Protein AF-B3XZQ9-F1 (afdb_monomer)

Foldseek 3Di:
DDDDDDDPDDPPPPPDDDPDLVSLLPDPVLDAPDDPPPDDDDDPPDDPDDDDLVPFFAAACCPDPPFPNVVCVVDPPCVVVVVVVVVVVVLVVCLVVCPVCNDPVNVVVVVVVCVVPVADPLAPVHHPDPVPDDDDCVSVVHDDDDDDPSSVQSSVSSVCVVVVNPHDDDDDPDPSCVGGPHHPDRDSPD

Secondary structure (DSSP, 8-state):
-------------------SHHHHHHSTTSSPPPPPTT-----TT--SS---TTT-----GGGSTTSHHHHHHHS-HHHHHHHHHHHHHHHHHHHHTT-TTSSHHHHHHHHHHHHHHSSSTTSTT----GGGSPPPTTTTTPPPP---HHHHHHHHHHHHHHTT-S--------HHIIIIIS-S--S---

Mean predicted aligned error: 10.56 Å

Sequence (190 aa):
IGMAGAGVGAVAATTPVFHDLDELMSSSSVTPAKRPWWVKERELFNPTSEIDWDLMQRFDRKNEAHSRRIATMYRSVETIDAAAVTQKKIDADRIAKQTPGFDTKYQALKAGYSGSTESPAWAYPGIVDEADWAKTPEELGMPKWSGTPEENSRLLYAALRYYGAMFIGYAEVEDKWRNKLFVKTTTDAV

Structure (mmCIF, N/CA/C/O backbone):
data_AF-B3XZQ9-F1
#
_entry.id   AF-B3XZQ9-F1
#
loop_
_atom_site.group_PDB
_atom_site.id
_atom_site.type_symbol
_atom_site.label_atom_id
_atom_site.label_alt_id
_atom_site.label_comp_id
_atom_site.label_asym_id
_atom_site.label_entity_id
_atom_site.label_seq_id
_atom_site.pdbx_PDB_ins_code
_atom_site.Cartn_x
_atom_site.Cartn_y
_atom_site.Cartn_z
_atom_site.occupancy
_atom_site.B_iso_or_equiv
_atom_site.auth_seq_id
_atom_site.auth_comp_id
_atom_site.auth_asym_id
_atom_site.auth_atom_id
_atom_site.pdbx_PDB_model_num
ATOM 1 N N . ILE A 1 1 ? -35.064 26.366 -21.610 1.00 38.69 1 ILE A N 1
ATOM 2 C CA . ILE A 1 1 ? -35.637 27.531 -20.892 1.00 38.69 1 ILE A CA 1
ATOM 3 C C . ILE A 1 1 ? -35.573 27.204 -19.407 1.00 38.69 1 ILE A C 1
ATOM 5 O O . ILE A 1 1 ? -36.264 26.288 -19.005 1.00 38.69 1 ILE A O 1
ATOM 9 N N . GLY A 1 2 ? -34.731 27.769 -18.552 1.00 36.66 2 GLY A N 1
ATOM 10 C CA . GLY A 1 2 ? -33.575 28.647 -18.693 1.00 36.66 2 GLY A CA 1
ATOM 11 C C . GLY A 1 2 ? -32.774 28.498 -17.391 1.00 36.66 2 GLY A C 1
ATOM 12 O O . GLY A 1 2 ? -33.367 28.448 -16.317 1.00 36.66 2 GLY A O 1
ATOM 13 N N . MET A 1 3 ? -31.450 28.357 -17.485 1.00 44.84 3 MET A N 1
ATOM 14 C CA . MET A 1 3 ? -30.565 28.456 -16.324 1.00 44.84 3 MET A CA 1
ATOM 15 C C . MET A 1 3 ? -30.460 29.935 -15.953 1.00 44.84 3 MET A C 1
ATOM 17 O O . MET A 1 3 ? -29.891 30.717 -16.710 1.00 44.84 3 MET A O 1
ATOM 21 N N . ALA A 1 4 ? -31.037 30.316 -14.816 1.00 48.12 4 ALA A N 1
ATOM 22 C CA . ALA A 1 4 ? -30.821 31.616 -14.197 1.00 48.12 4 ALA A CA 1
ATOM 23 C C . ALA A 1 4 ? -29.772 31.442 -13.095 1.00 48.12 4 ALA A C 1
ATOM 25 O O . ALA A 1 4 ? -30.022 30.795 -12.079 1.00 48.12 4 ALA A O 1
ATOM 26 N N . GLY A 1 5 ? -28.575 31.971 -13.343 1.00 48.19 5 GLY A N 1
ATOM 27 C CA . GLY A 1 5 ? -27.535 32.100 -12.337 1.00 48.19 5 GLY A CA 1
ATOM 28 C C . GLY A 1 5 ? -27.835 33.246 -11.375 1.00 48.19 5 GLY A C 1
ATOM 29 O O . GLY A 1 5 ? -28.305 34.298 -11.796 1.00 48.19 5 GLY A O 1
ATOM 30 N N . ALA A 1 6 ? -27.526 33.038 -10.099 1.00 42.25 6 ALA A N 1
ATOM 31 C CA . ALA A 1 6 ? -27.145 34.063 -9.131 1.00 42.25 6 ALA A CA 1
ATOM 32 C C . ALA A 1 6 ? -26.718 33.350 -7.844 1.00 42.25 6 ALA A C 1
ATOM 34 O O . ALA A 1 6 ? -27.468 32.532 -7.319 1.00 42.25 6 ALA A O 1
ATOM 35 N N . GLY A 1 7 ? -25.526 33.666 -7.335 1.00 37.28 7 GLY A N 1
ATOM 36 C CA . GLY A 1 7 ? -25.138 33.264 -5.986 1.00 37.28 7 GLY A CA 1
ATOM 37 C C . GLY A 1 7 ? -23.692 32.820 -5.809 1.00 37.28 7 GLY A C 1
ATOM 38 O O . GLY A 1 7 ? -23.460 31.838 -5.116 1.00 37.28 7 GLY A O 1
ATOM 39 N N . VAL A 1 8 ? -22.703 33.549 -6.339 1.00 44.50 8 VAL A N 1
ATOM 40 C CA . VAL A 1 8 ? -21.384 33.569 -5.676 1.00 44.50 8 VAL A CA 1
ATOM 41 C C . VAL A 1 8 ? -21.525 34.498 -4.467 1.00 44.50 8 VAL A C 1
ATOM 43 O O . VAL A 1 8 ? -21.096 35.646 -4.472 1.00 44.50 8 VAL A O 1
ATOM 46 N N . GLY A 1 9 ? -22.280 34.026 -3.475 1.00 42.28 9 GLY A N 1
ATOM 47 C CA . GLY A 1 9 ? -22.358 34.621 -2.151 1.00 42.28 9 GLY A CA 1
ATOM 48 C C . GLY A 1 9 ? -21.182 34.110 -1.332 1.00 42.28 9 GLY A C 1
ATOM 49 O O . GLY A 1 9 ? -20.863 32.925 -1.376 1.00 42.28 9 GLY A O 1
ATOM 50 N N . ALA A 1 10 ? -20.525 35.019 -0.624 1.00 45.62 10 ALA A N 1
ATOM 51 C CA . ALA A 1 10 ? -19.391 34.757 0.242 1.00 45.62 10 ALA A CA 1
ATOM 52 C C . ALA A 1 10 ? -19.689 33.652 1.271 1.00 45.62 10 ALA A C 1
ATOM 54 O O . ALA A 1 10 ? -20.194 33.917 2.358 1.00 45.62 10 ALA A O 1
ATOM 55 N N . VAL A 1 11 ? -19.315 32.413 0.960 1.00 47.72 11 VAL A N 1
ATOM 56 C CA . VAL A 1 11 ? -18.979 31.438 1.994 1.00 47.72 11 VAL A CA 1
ATOM 57 C C . VAL A 1 11 ? -17.500 31.661 2.268 1.00 47.72 11 VAL A C 1
ATOM 59 O O . VAL A 1 11 ? -16.636 31.019 1.674 1.00 47.72 11 VAL A O 1
ATOM 62 N N . ALA A 1 12 ? -17.192 32.627 3.136 1.00 50.41 12 ALA A N 1
ATOM 63 C CA . ALA A 1 12 ? -15.964 32.528 3.908 1.00 50.41 12 ALA A CA 1
ATOM 64 C C . ALA A 1 12 ? -16.120 31.228 4.697 1.00 50.41 12 ALA A C 1
ATOM 66 O O . ALA A 1 12 ? -16.844 31.185 5.690 1.00 50.41 12 ALA A O 1
ATOM 67 N N . ALA A 1 13 ? -15.585 30.135 4.155 1.00 54.66 13 ALA A N 1
ATOM 68 C CA . ALA A 1 13 ? -15.631 28.848 4.809 1.00 54.66 13 ALA A CA 1
ATOM 69 C C . ALA A 1 13 ? -14.993 29.054 6.181 1.00 54.66 13 ALA A C 1
ATOM 71 O O . ALA A 1 13 ? -13.798 29.335 6.281 1.00 54.66 13 ALA A O 1
ATOM 72 N N . THR A 1 14 ? -15.795 28.957 7.240 1.00 55.56 14 THR A N 1
ATOM 73 C CA . THR A 1 14 ? -15.293 28.713 8.588 1.00 55.56 14 THR A CA 1
ATOM 74 C C . THR A 1 14 ? -14.717 27.307 8.552 1.00 55.56 14 THR A C 1
ATOM 76 O O . THR A 1 14 ? -15.366 26.337 8.942 1.00 55.56 14 THR A O 1
ATOM 79 N N . THR A 1 15 ? -13.550 27.172 7.927 1.00 62.19 15 THR A N 1
ATOM 80 C CA . THR A 1 15 ? -12.823 25.915 7.876 1.00 62.19 15 THR A CA 1
ATOM 81 C C . THR A 1 15 ? -12.565 25.557 9.334 1.00 62.19 15 THR A C 1
ATOM 83 O O . THR A 1 15 ? -12.030 26.408 10.048 1.00 62.19 15 THR A O 1
ATOM 86 N N . PRO A 1 16 ? -13.005 24.383 9.814 1.00 68.00 16 PRO A N 1
ATOM 87 C CA . PRO A 1 16 ? -12.742 23.982 11.185 1.00 68.00 16 PRO A CA 1
ATOM 88 C C . PRO A 1 16 ? -11.238 24.084 11.446 1.00 68.00 16 PRO A C 1
ATOM 90 O O . PRO A 1 16 ? -10.444 23.482 10.722 1.00 68.00 16 PRO A O 1
ATOM 93 N N . VAL A 1 17 ? -10.855 24.906 12.421 1.00 77.75 17 VAL A N 1
ATOM 94 C CA . VAL A 1 17 ? -9.473 24.995 12.890 1.00 77.75 17 VAL A CA 1
ATOM 95 C C . VAL A 1 17 ? -9.362 23.992 14.024 1.00 77.75 17 VAL A C 1
ATOM 97 O O . VAL A 1 17 ? -10.043 24.146 15.033 1.00 77.75 17 VAL A O 1
ATOM 100 N N . PHE A 1 18 ? -8.563 22.953 13.813 1.00 84.25 18 PHE A N 1
ATOM 101 C CA . PHE A 1 18 ? -8.207 21.984 14.842 1.00 84.25 18 PHE A CA 1
ATOM 102 C C . PHE A 1 18 ? -6.823 22.351 15.368 1.00 84.25 18 PHE A C 1
ATOM 104 O O . PHE A 1 18 ? -5.909 22.569 14.567 1.00 84.25 18 PHE A O 1
ATOM 111 N N . HIS A 1 19 ? -6.666 22.431 16.683 1.00 88.69 19 HIS A N 1
ATOM 112 C CA . HIS A 1 19 ? -5.385 22.751 17.315 1.00 88.69 19 HIS A CA 1
ATOM 113 C C . HIS A 1 19 ? -4.558 21.498 17.612 1.00 88.69 19 HIS A C 1
ATOM 115 O O . HIS A 1 19 ? -3.329 21.561 17.617 1.00 88.69 19 HIS A O 1
ATOM 121 N N . ASP A 1 20 ? -5.218 20.357 17.805 1.00 88.06 20 ASP A N 1
ATOM 122 C CA . ASP A 1 20 ? -4.586 19.076 18.098 1.00 88.06 20 ASP A CA 1
ATOM 123 C C . ASP A 1 20 ? -5.411 17.883 17.573 1.00 88.06 20 ASP A C 1
ATOM 125 O O . ASP A 1 20 ? -6.448 18.027 16.913 1.00 88.06 20 ASP A O 1
ATOM 129 N N . LEU A 1 21 ? -4.896 16.676 17.823 1.00 86.75 21 LEU A N 1
ATOM 130 C CA . LEU A 1 21 ? -5.556 15.434 17.433 1.00 86.75 21 LEU A CA 1
ATOM 131 C C . LEU A 1 21 ? -6.829 15.160 18.242 1.00 86.75 21 LEU A C 1
ATOM 133 O O . LEU A 1 21 ? -7.727 14.519 17.702 1.00 86.75 21 LEU A O 1
ATOM 137 N N . ASP A 1 22 ? -6.949 15.657 19.473 1.00 88.19 22 ASP A N 1
ATOM 138 C CA . ASP A 1 22 ? -8.126 15.437 20.318 1.00 88.19 22 ASP A CA 1
ATOM 139 C C . ASP A 1 22 ? -9.327 16.254 19.807 1.00 88.19 22 ASP A C 1
ATOM 141 O O . ASP A 1 22 ? -10.447 15.743 19.676 1.00 88.19 22 ASP A O 1
ATOM 145 N N . GLU A 1 23 ? -9.097 17.506 19.407 1.00 87.94 23 GLU A N 1
ATOM 146 C CA . GLU A 1 23 ? -10.081 18.337 18.710 1.00 87.94 23 GLU A CA 1
ATOM 147 C C . GLU A 1 23 ? -10.477 17.730 17.359 1.00 87.94 23 GLU A C 1
ATOM 149 O O . GLU A 1 23 ? -11.655 17.711 16.989 1.00 87.94 23 GLU A O 1
ATOM 154 N N . LEU A 1 24 ? -9.509 17.178 16.623 1.00 85.94 24 LEU A N 1
ATOM 155 C CA . LEU A 1 24 ? -9.789 16.501 15.362 1.00 85.94 24 LEU A CA 1
ATOM 156 C C . LEU A 1 24 ? -10.649 15.244 15.591 1.00 85.94 24 LEU A C 1
ATOM 158 O O . LEU A 1 24 ? -11.664 15.069 14.915 1.00 85.94 24 LEU A O 1
ATOM 162 N N . MET A 1 25 ? -10.303 14.403 16.569 1.00 86.62 25 MET A N 1
ATOM 163 C CA . MET A 1 25 ? -11.029 13.176 16.926 1.00 86.62 25 MET A CA 1
ATOM 164 C C . MET A 1 25 ? -12.444 13.426 17.450 1.00 86.62 25 MET A C 1
ATOM 166 O O . MET A 1 25 ? -13.335 12.605 17.221 1.00 86.62 25 MET A O 1
ATOM 170 N N . SER A 1 26 ? -12.654 14.531 18.165 1.00 83.19 26 SER A N 1
ATOM 171 C CA . SER A 1 26 ? -13.974 14.937 18.662 1.00 83.19 26 SER A CA 1
ATOM 172 C C . SER A 1 26 ? -14.841 15.596 17.584 1.00 83.19 26 SER A C 1
ATOM 174 O O . SER A 1 26 ? -16.049 15.767 17.773 1.00 83.19 26 SER A O 1
ATOM 176 N N . SER A 1 27 ? -14.262 15.928 16.427 1.00 79.06 27 SER A N 1
ATOM 177 C CA . SER A 1 27 ? -14.990 16.539 15.323 1.00 79.06 27 SER A CA 1
ATOM 178 C C . SER A 1 27 ? -15.909 15.549 14.603 1.00 79.06 27 SER A C 1
ATOM 180 O O . SER A 1 27 ? -15.572 14.393 14.343 1.00 79.06 27 SER A O 1
ATOM 182 N N . SER A 1 28 ? -17.059 16.044 14.146 1.00 70.06 28 SER A N 1
ATOM 183 C CA . SER A 1 28 ? -17.950 15.285 13.259 1.00 70.06 28 SER A CA 1
ATOM 184 C C . SER A 1 28 ? -17.329 14.991 11.882 1.00 70.06 28 SER A C 1
ATOM 186 O O . SER A 1 28 ? -17.833 14.135 11.152 1.00 70.06 28 SER A O 1
ATOM 188 N N . SER A 1 29 ? -16.223 15.662 11.538 1.00 68.19 29 SER A N 1
ATOM 189 C CA . SER A 1 29 ? -15.462 15.480 10.295 1.00 68.19 29 SER A CA 1
ATOM 190 C C . SER A 1 29 ? -14.626 14.194 10.287 1.00 68.19 29 SER A C 1
ATOM 192 O O . SER A 1 29 ? -14.324 13.671 9.213 1.00 68.19 29 SER A O 1
ATOM 194 N N . VAL A 1 30 ? -14.287 13.648 11.461 1.00 69.19 30 VAL A N 1
ATOM 195 C CA . VAL A 1 30 ? -13.602 12.351 11.631 1.00 69.19 30 VAL A CA 1
ATOM 196 C C . VAL A 1 30 ? -14.648 11.259 11.835 1.00 69.19 30 VAL A C 1
ATOM 198 O O . VAL A 1 30 ? -14.692 10.539 12.827 1.00 69.19 30 VAL A O 1
ATOM 201 N N . THR A 1 31 ? -15.545 11.152 10.863 1.00 67.12 31 THR A N 1
ATOM 202 C CA . THR A 1 31 ? -16.495 10.046 10.769 1.00 67.12 31 THR A CA 1
ATOM 203 C C . THR A 1 31 ? -16.367 9.389 9.397 1.00 67.12 31 THR A C 1
ATOM 205 O O . THR A 1 31 ? -15.957 10.053 8.433 1.00 67.12 31 THR A O 1
ATOM 208 N N . PRO A 1 32 ? -16.676 8.083 9.275 1.00 69.12 32 PRO A N 1
ATOM 209 C CA . PRO A 1 32 ? -16.770 7.430 7.978 1.00 69.12 32 PRO A CA 1
ATOM 210 C C . PRO A 1 32 ? -17.639 8.263 7.038 1.00 69.12 32 PRO A C 1
ATOM 212 O O . PRO A 1 32 ? -18.736 8.689 7.405 1.00 69.12 32 PRO A O 1
ATOM 215 N N . ALA A 1 33 ? -17.145 8.521 5.826 1.00 70.62 33 ALA A N 1
ATOM 216 C CA . ALA A 1 33 ? -17.884 9.317 4.856 1.00 70.62 33 ALA A CA 1
ATOM 217 C C . ALA A 1 33 ? -19.286 8.721 4.645 1.00 70.62 33 ALA A C 1
ATOM 219 O O . ALA A 1 33 ? -19.414 7.552 4.265 1.00 70.62 33 ALA A O 1
ATOM 220 N N . LYS A 1 34 ? -20.334 9.527 4.874 1.00 75.12 34 LYS A N 1
ATOM 221 C CA . LYS A 1 34 ? -21.722 9.104 4.649 1.00 75.12 34 LYS A CA 1
ATOM 222 C C . LYS A 1 34 ? -21.869 8.640 3.205 1.00 75.12 34 LYS A C 1
ATOM 224 O O . LYS A 1 34 ? -21.651 9.408 2.266 1.00 75.12 34 LYS A O 1
ATOM 229 N N . ARG A 1 35 ? -22.220 7.369 3.025 1.00 83.06 35 ARG A N 1
ATOM 230 C CA . ARG A 1 35 ? -22.452 6.802 1.698 1.00 83.06 35 ARG A CA 1
ATOM 231 C C . ARG A 1 35 ? -23.828 7.246 1.174 1.00 83.06 35 ARG A C 1
ATOM 233 O O . ARG A 1 35 ? -24.738 7.462 1.977 1.00 83.06 35 ARG A O 1
ATOM 240 N N . PRO A 1 36 ? -24.005 7.392 -0.152 1.00 89.62 36 PRO A N 1
ATOM 241 C CA . PRO A 1 36 ? -25.322 7.627 -0.741 1.00 89.62 36 PRO A CA 1
ATOM 242 C C . PRO A 1 36 ? -26.338 6.555 -0.321 1.00 89.62 36 PRO A C 1
ATOM 244 O O . PRO A 1 36 ? -25.965 5.404 -0.112 1.00 89.62 36 PRO A O 1
ATOM 247 N N . TRP A 1 37 ? -27.627 6.903 -0.259 1.00 91.81 37 TRP A N 1
ATOM 248 C CA . TRP A 1 37 ? -28.692 6.044 0.297 1.00 91.81 37 TRP A CA 1
ATOM 249 C C . TRP A 1 37 ? -28.851 4.670 -0.387 1.00 91.81 37 TRP A C 1
ATOM 251 O O . TRP A 1 37 ? -29.378 3.720 0.210 1.00 91.81 37 TRP A O 1
ATOM 261 N N . TRP A 1 38 ? -28.410 4.555 -1.642 1.00 91.44 38 TRP A N 1
ATOM 262 C CA . TRP A 1 38 ? -28.436 3.314 -2.419 1.00 91.44 38 TRP A CA 1
ATOM 263 C C . TRP A 1 38 ? -27.239 2.394 -2.149 1.00 91.44 38 TRP A C 1
ATOM 265 O O . TRP A 1 38 ? -27.282 1.229 -2.532 1.00 91.44 38 TRP A O 1
ATOM 275 N N . VAL A 1 39 ? -26.183 2.877 -1.489 1.00 89.69 39 VAL A N 1
ATOM 276 C CA . VAL A 1 39 ? -25.049 2.046 -1.074 1.00 89.69 39 VAL A CA 1
ATOM 277 C C . VAL A 1 39 ? -25.445 1.283 0.184 1.00 89.69 39 VAL A C 1
ATOM 279 O O . VAL A 1 39 ? -25.904 1.876 1.159 1.00 89.69 39 VAL A O 1
ATOM 282 N N . LYS A 1 40 ? -25.289 -0.040 0.147 1.00 87.50 40 LYS A N 1
ATOM 283 C CA . LYS A 1 40 ? -25.608 -0.940 1.258 1.00 87.50 40 LYS A CA 1
ATOM 284 C C . LYS A 1 40 ? -24.330 -1.538 1.824 1.00 87.50 40 LYS A C 1
ATOM 286 O O . LYS A 1 40 ? -23.402 -1.836 1.073 1.00 87.50 40 LYS A O 1
ATOM 291 N N . GLU A 1 41 ? -24.308 -1.710 3.135 1.00 86.69 41 GLU A N 1
ATOM 292 C CA . GLU A 1 41 ? -23.258 -2.454 3.820 1.00 86.69 41 GLU A CA 1
ATOM 293 C C . GLU A 1 41 ? -23.497 -3.957 3.650 1.00 86.69 41 GLU A C 1
ATOM 295 O O . GLU A 1 41 ? -24.628 -4.410 3.447 1.00 86.69 41 GLU A O 1
ATOM 300 N N . ARG A 1 42 ? -22.411 -4.727 3.664 1.00 89.44 42 ARG A N 1
ATOM 301 C CA . ARG A 1 42 ? -22.432 -6.187 3.607 1.00 89.44 42 ARG A CA 1
ATOM 302 C C . ARG A 1 42 ? -21.454 -6.711 4.639 1.00 89.44 42 ARG A C 1
ATOM 304 O O . ARG A 1 42 ? -20.423 -6.085 4.876 1.00 89.44 42 ARG A O 1
ATOM 311 N N . GLU A 1 43 ? -21.780 -7.871 5.189 1.00 90.12 43 GLU A N 1
ATOM 312 C CA . GLU A 1 43 ? -20.884 -8.590 6.086 1.00 90.12 43 GLU A CA 1
ATOM 313 C C . GLU A 1 43 ? -19.537 -8.876 5.417 1.00 90.12 43 GLU A C 1
ATOM 315 O O . GLU A 1 43 ? -19.442 -9.065 4.194 1.00 90.12 43 GLU A O 1
ATOM 320 N N . LEU A 1 44 ? -18.486 -8.946 6.234 1.00 89.00 44 LEU A N 1
ATOM 321 C CA . LEU A 1 44 ? -17.172 -9.367 5.767 1.00 89.00 44 LEU A CA 1
ATOM 322 C C . LEU A 1 44 ? -17.262 -10.752 5.110 1.00 89.00 44 LEU A C 1
ATOM 324 O O . LEU A 1 44 ? -18.068 -11.603 5.486 1.00 89.00 44 LEU A O 1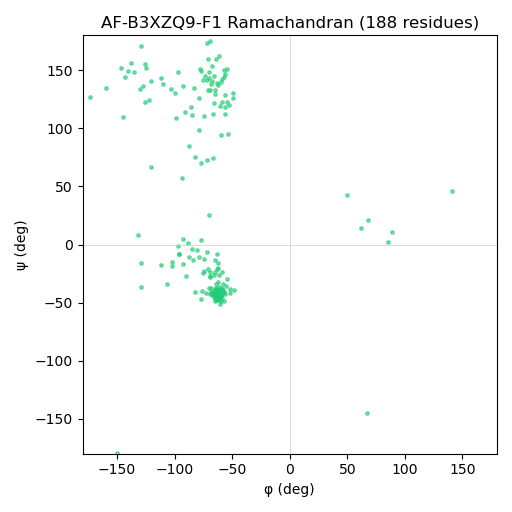
ATOM 328 N N . PHE A 1 45 ? -16.430 -10.974 4.090 1.00 90.00 45 PHE A N 1
ATOM 329 C CA . PHE A 1 45 ? -16.405 -12.213 3.295 1.00 90.00 45 PHE A CA 1
ATOM 330 C C . PHE A 1 45 ? -17.690 -12.538 2.525 1.00 90.00 45 PHE A C 1
ATOM 332 O O . PHE A 1 45 ? -17.834 -13.646 2.007 1.00 90.00 45 PHE A O 1
ATOM 339 N N . ASN A 1 46 ? -18.595 -11.572 2.391 1.00 91.62 46 ASN A N 1
ATOM 340 C CA . ASN A 1 46 ? -19.780 -11.683 1.558 1.00 91.62 46 ASN A CA 1
ATOM 341 C C . ASN A 1 46 ? -19.779 -10.589 0.474 1.00 91.62 46 ASN A C 1
ATOM 343 O O . ASN A 1 46 ? -20.604 -9.673 0.531 1.00 91.62 46 ASN A O 1
ATOM 347 N N . PRO A 1 47 ? -18.843 -10.611 -0.498 1.00 90.88 47 PRO A N 1
ATOM 348 C CA . PRO A 1 47 ? -18.843 -9.633 -1.581 1.00 90.88 47 PRO A CA 1
ATOM 349 C C . PRO A 1 47 ? -20.034 -9.839 -2.530 1.00 90.88 47 PRO A C 1
ATOM 351 O O . PRO A 1 47 ? -20.831 -10.761 -2.386 1.00 90.88 47 PRO A O 1
ATOM 354 N N . THR A 1 48 ? -20.189 -8.939 -3.501 1.00 91.81 48 THR A N 1
ATOM 355 C CA . THR A 1 48 ? -21.256 -9.029 -4.516 1.00 91.81 48 THR A CA 1
ATOM 356 C C . THR A 1 48 ? -21.064 -10.187 -5.489 1.00 91.81 48 THR A C 1
ATOM 358 O O . THR A 1 48 ? -22.031 -10.632 -6.096 1.00 91.81 48 THR A O 1
ATOM 361 N N . SER A 1 49 ? -19.825 -10.643 -5.654 1.00 93.06 49 SER A N 1
ATOM 362 C CA . SER A 1 49 ? -19.493 -11.821 -6.447 1.00 93.06 49 SER A CA 1
ATOM 363 C C . SER A 1 49 ? -19.460 -13.044 -5.542 1.00 93.06 49 SER A C 1
ATOM 365 O O . SER A 1 49 ? -18.892 -12.983 -4.453 1.00 93.06 49 SER A O 1
ATOM 367 N N . GLU A 1 50 ? -20.039 -14.150 -5.997 1.00 93.00 50 GLU A N 1
ATOM 368 C CA . GLU A 1 50 ? -20.000 -15.409 -5.257 1.00 93.00 50 GLU A CA 1
ATOM 369 C C . GLU A 1 50 ? -18.559 -15.926 -5.159 1.00 93.00 50 GLU A C 1
ATOM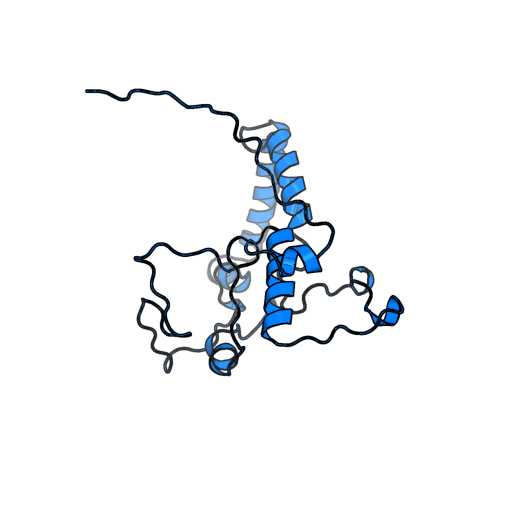 371 O O . GLU A 1 50 ? -17.812 -15.932 -6.140 1.00 93.00 50 GLU A O 1
ATOM 376 N N . ILE A 1 51 ? -18.165 -16.332 -3.951 1.00 92.38 51 ILE A N 1
ATOM 377 C CA . ILE A 1 51 ? -16.857 -16.919 -3.667 1.00 92.38 51 ILE A CA 1
ATOM 378 C C . ILE A 1 51 ? -17.083 -18.256 -2.976 1.00 92.38 51 ILE A C 1
ATOM 380 O O . ILE A 1 51 ? -17.677 -18.311 -1.899 1.00 92.38 51 ILE A O 1
ATOM 384 N N . ASP A 1 52 ? -16.548 -19.318 -3.572 1.00 93.69 52 ASP A N 1
ATOM 385 C CA . ASP A 1 52 ? -16.425 -20.610 -2.911 1.00 93.69 52 ASP A CA 1
ATOM 386 C C . ASP A 1 52 ? -15.220 -20.576 -1.957 1.00 93.69 52 ASP A C 1
ATOM 388 O O . ASP A 1 52 ? -14.055 -20.697 -2.352 1.00 93.69 52 ASP A O 1
ATOM 392 N N . TRP A 1 53 ? -15.506 -20.342 -0.677 1.00 92.00 53 TRP A N 1
ATOM 393 C CA . TRP A 1 53 ? -14.488 -20.249 0.368 1.00 92.00 53 TRP A CA 1
ATOM 394 C C . TRP A 1 53 ? -13.839 -21.598 0.706 1.00 92.00 53 TRP A C 1
ATOM 396 O O . TRP A 1 53 ? -12.719 -21.611 1.236 1.00 92.00 53 TRP A O 1
ATOM 406 N N . ASP A 1 54 ? -14.494 -22.714 0.382 1.00 92.69 54 ASP A N 1
ATOM 407 C CA . ASP A 1 54 ? -13.966 -24.056 0.621 1.00 92.69 54 ASP A CA 1
ATOM 408 C C . ASP A 1 54 ? -12.894 -24.395 -0.416 1.00 92.69 54 ASP A C 1
ATOM 410 O O . ASP A 1 54 ? -11.824 -24.890 -0.048 1.00 92.69 54 ASP A O 1
ATOM 414 N N . LEU A 1 55 ? -13.110 -24.003 -1.676 1.00 92.75 55 LEU A N 1
ATOM 415 C CA . LEU A 1 55 ? -12.120 -24.117 -2.753 1.00 92.75 55 LEU A CA 1
ATOM 416 C C . LEU A 1 55 ? -11.005 -23.065 -2.680 1.00 92.75 55 LEU A C 1
ATOM 418 O O . LEU A 1 55 ? -9.907 -23.288 -3.196 1.00 92.75 55 LEU A O 1
ATOM 422 N N . MET A 1 56 ? -11.262 -21.916 -2.051 1.00 92.19 56 MET A N 1
ATOM 423 C CA . MET A 1 56 ? -10.259 -20.862 -1.922 1.00 92.19 56 MET A CA 1
ATOM 424 C C . MET A 1 56 ? -9.045 -21.354 -1.117 1.00 92.19 56 MET A C 1
ATOM 426 O O . MET A 1 56 ? -9.165 -21.981 -0.062 1.00 92.19 56 MET A O 1
ATOM 430 N N . GLN A 1 57 ? -7.850 -21.009 -1.584 1.00 91.31 57 GLN A N 1
ATOM 431 C CA . GLN A 1 57 ? -6.585 -21.278 -0.903 1.00 91.31 57 GLN A CA 1
ATOM 432 C C . GLN A 1 57 ? -5.676 -20.057 -1.001 1.00 91.31 57 GLN A C 1
ATOM 434 O O . GLN A 1 57 ? -5.802 -19.254 -1.925 1.00 91.31 57 GLN A O 1
ATOM 439 N N . ARG A 1 58 ? -4.732 -19.935 -0.062 1.00 90.31 58 ARG A N 1
ATOM 440 C CA . ARG A 1 58 ? -3.751 -18.844 -0.074 1.00 90.31 58 ARG A CA 1
ATOM 441 C C . ARG A 1 58 ? -2.984 -18.838 -1.388 1.00 90.31 58 ARG A C 1
ATOM 443 O O . ARG A 1 58 ? -2.387 -19.846 -1.770 1.00 90.31 58 ARG A O 1
ATOM 450 N N . PHE A 1 59 ? -2.941 -17.679 -2.028 1.00 87.38 59 PHE A N 1
ATOM 451 C CA . PHE A 1 59 ? -2.155 -17.488 -3.234 1.00 87.38 59 PHE A CA 1
ATOM 452 C C . PHE A 1 59 ? -0.652 -17.476 -2.914 1.00 87.38 59 PHE A C 1
ATOM 454 O O . PHE A 1 59 ? -0.203 -16.812 -1.976 1.00 87.38 59 PHE A O 1
ATOM 461 N N . ASP A 1 60 ? 0.139 -18.218 -3.686 1.00 86.19 60 ASP A N 1
ATOM 462 C CA . ASP A 1 60 ? 1.599 -18.132 -3.640 1.00 86.19 60 ASP A CA 1
ATOM 463 C C . ASP A 1 60 ? 2.048 -16.979 -4.542 1.00 86.19 60 ASP A C 1
ATOM 465 O O . ASP A 1 60 ? 1.929 -17.063 -5.767 1.00 86.19 60 ASP A O 1
ATOM 469 N N . ARG A 1 61 ? 2.566 -15.913 -3.918 1.00 82.12 61 ARG A N 1
ATOM 470 C CA . ARG A 1 61 ? 2.975 -14.669 -4.582 1.00 82.12 61 ARG A CA 1
ATOM 471 C C . ARG A 1 61 ? 3.963 -14.915 -5.723 1.00 82.12 61 ARG A C 1
ATOM 473 O O . ARG A 1 61 ? 3.915 -14.219 -6.727 1.00 82.12 61 ARG A O 1
ATOM 480 N N . LYS A 1 62 ? 4.791 -15.964 -5.655 1.00 81.88 62 LYS A N 1
ATOM 481 C CA . LYS A 1 62 ? 5.744 -16.299 -6.729 1.00 81.88 62 LYS A CA 1
ATOM 482 C C . LYS A 1 62 ? 5.064 -16.638 -8.055 1.00 81.88 62 LYS A C 1
ATOM 484 O O . LYS A 1 62 ? 5.731 -16.678 -9.091 1.00 81.88 62 LYS A O 1
ATOM 489 N N . ASN A 1 63 ? 3.764 -16.922 -8.037 1.00 85.94 63 ASN A N 1
ATOM 490 C CA . ASN A 1 63 ? 2.961 -17.171 -9.227 1.00 85.94 63 ASN A CA 1
ATOM 491 C C . ASN A 1 63 ? 2.267 -15.912 -9.770 1.00 85.94 63 ASN A C 1
ATOM 493 O O . ASN A 1 63 ? 1.482 -16.022 -10.709 1.00 85.94 63 ASN A O 1
ATOM 497 N N . GLU A 1 64 ? 2.508 -14.728 -9.200 1.00 84.62 64 GLU A N 1
ATOM 498 C CA . GLU A 1 64 ? 1.958 -13.488 -9.747 1.00 84.62 64 GLU A CA 1
ATOM 499 C C . GLU A 1 64 ? 2.619 -13.128 -11.076 1.00 84.62 64 GLU A C 1
ATOM 501 O O . GLU A 1 64 ? 3.795 -13.403 -11.303 1.00 84.62 64 GLU A O 1
ATOM 506 N N . ALA A 1 65 ? 1.866 -12.479 -11.964 1.00 84.69 65 ALA A N 1
ATOM 507 C CA . ALA A 1 65 ? 2.338 -12.148 -13.309 1.00 84.69 65 ALA A CA 1
ATOM 508 C C . ALA A 1 65 ? 3.556 -11.205 -13.319 1.00 84.69 65 ALA A C 1
ATOM 510 O O . ALA A 1 65 ? 4.263 -11.121 -14.321 1.00 84.69 65 ALA A O 1
ATOM 511 N N . HIS A 1 66 ? 3.788 -10.489 -12.216 1.00 80.94 66 HIS A N 1
ATOM 512 C CA . HIS A 1 66 ? 4.914 -9.574 -12.053 1.00 80.94 66 HIS A CA 1
ATOM 513 C C . HIS A 1 66 ? 6.168 -10.279 -11.520 1.00 80.94 66 HIS A C 1
ATOM 515 O O . HIS A 1 66 ? 7.247 -9.685 -11.537 1.00 80.94 66 HIS A O 1
ATOM 521 N N . SER A 1 67 ? 6.058 -11.533 -11.069 1.00 82.50 67 SER A N 1
ATOM 522 C CA . SER A 1 67 ? 7.207 -12.252 -10.540 1.00 82.50 67 SER A CA 1
ATOM 523 C C . SER A 1 67 ? 8.184 -12.594 -11.662 1.00 82.50 67 SER A C 1
ATOM 525 O O . SER A 1 67 ? 7.815 -12.986 -12.778 1.00 82.50 67 SER A O 1
ATOM 527 N N . ARG A 1 68 ? 9.478 -12.520 -11.338 1.00 82.12 68 ARG A N 1
ATOM 528 C CA . ARG A 1 68 ? 10.533 -12.956 -12.259 1.00 82.12 68 ARG A CA 1
ATOM 529 C C . ARG A 1 68 ? 10.358 -14.424 -12.650 1.00 82.12 68 ARG A C 1
ATOM 531 O O . ARG A 1 68 ? 10.621 -14.774 -13.795 1.00 82.12 68 ARG A O 1
ATOM 538 N N . ARG A 1 69 ? 9.853 -15.258 -11.734 1.00 84.56 69 ARG A N 1
ATOM 539 C CA . ARG A 1 69 ? 9.590 -16.680 -11.972 1.00 84.56 69 ARG A CA 1
ATOM 540 C C . ARG A 1 69 ? 8.573 -16.910 -13.088 1.00 84.56 69 ARG A C 1
ATOM 542 O O . ARG A 1 69 ? 8.789 -17.785 -13.916 1.00 84.56 69 ARG A O 1
ATOM 549 N N . ILE A 1 70 ? 7.465 -16.168 -13.118 1.00 88.44 70 ILE A N 1
ATOM 550 C CA . ILE A 1 70 ? 6.483 -16.314 -14.202 1.00 88.44 70 ILE A CA 1
ATOM 551 C C . ILE A 1 70 ? 7.066 -15.802 -15.519 1.00 88.44 70 ILE A C 1
ATOM 553 O O . ILE A 1 70 ? 6.910 -16.454 -16.550 1.00 88.44 70 ILE A O 1
ATOM 557 N N . ALA A 1 71 ? 7.800 -14.687 -15.497 1.00 86.50 71 ALA A N 1
ATOM 558 C CA . ALA A 1 71 ? 8.442 -14.162 -16.699 1.00 86.50 71 ALA A CA 1
ATOM 559 C C . ALA A 1 71 ? 9.416 -15.175 -17.338 1.00 86.50 71 ALA A C 1
ATOM 561 O O . ALA A 1 71 ? 9.425 -15.321 -18.564 1.00 86.50 71 ALA A O 1
ATOM 562 N N . THR A 1 72 ? 10.187 -15.909 -16.526 1.00 89.56 72 THR A N 1
ATOM 563 C CA . THR A 1 72 ? 11.161 -16.903 -17.008 1.00 89.56 72 THR A CA 1
ATOM 564 C C . THR A 1 72 ? 10.537 -18.200 -17.525 1.00 89.56 72 THR A C 1
ATOM 566 O O . THR A 1 72 ? 11.218 -18.967 -18.200 1.00 89.56 72 THR A O 1
ATOM 569 N N . MET A 1 73 ? 9.243 -18.447 -17.289 1.00 89.75 73 MET A N 1
ATOM 570 C CA . MET A 1 73 ? 8.536 -19.576 -17.915 1.00 89.75 73 MET A CA 1
ATOM 571 C C . MET A 1 73 ? 8.346 -19.386 -19.424 1.00 89.75 73 MET A C 1
ATOM 573 O O . MET A 1 73 ? 8.253 -20.367 -20.157 1.00 89.75 73 MET A O 1
ATOM 577 N N . TYR A 1 74 ? 8.273 -18.135 -19.887 1.00 88.81 74 TYR A N 1
ATOM 578 C CA . TYR A 1 74 ? 7.949 -17.803 -21.279 1.00 88.81 74 TYR A CA 1
ATOM 579 C C . TYR A 1 74 ? 9.120 -17.193 -22.053 1.00 88.81 74 TYR A C 1
ATOM 581 O O . TYR A 1 74 ? 9.070 -17.112 -23.280 1.00 88.81 74 TYR A O 1
ATOM 589 N N . ARG A 1 75 ? 10.152 -16.703 -21.358 1.00 89.50 75 ARG A N 1
ATOM 590 C CA . ARG A 1 75 ? 11.317 -16.027 -21.947 1.00 89.50 75 ARG A CA 1
ATOM 591 C C . ARG A 1 75 ? 12.584 -16.443 -21.213 1.00 89.50 75 ARG A C 1
ATOM 593 O O . ARG A 1 75 ? 12.545 -16.688 -20.013 1.00 89.50 75 ARG A O 1
ATOM 600 N N . SER A 1 76 ? 13.715 -16.467 -21.915 1.00 90.56 76 SER A N 1
ATOM 601 C CA . SER A 1 76 ? 15.001 -16.707 -21.260 1.00 90.56 76 SER A CA 1
ATOM 602 C C . SER A 1 76 ? 15.371 -15.541 -20.336 1.00 90.56 76 SER A C 1
ATOM 604 O O . SER A 1 76 ? 14.958 -14.397 -20.562 1.00 90.56 76 SER A O 1
ATOM 606 N N . VAL A 1 77 ? 16.172 -15.822 -19.307 1.00 89.56 77 VAL A N 1
ATOM 607 C CA . VAL A 1 77 ? 16.691 -14.805 -18.380 1.00 89.56 77 VAL A CA 1
ATOM 608 C C . VAL A 1 77 ? 17.455 -13.718 -19.138 1.00 89.56 77 VAL A C 1
ATOM 610 O O . VAL A 1 77 ? 17.232 -12.530 -18.917 1.00 89.56 77 VAL A O 1
ATOM 613 N N . GLU A 1 78 ? 18.268 -14.117 -20.111 1.00 92.62 78 GLU A N 1
ATOM 614 C CA . GLU A 1 78 ? 19.060 -13.217 -20.948 1.00 92.62 78 GLU A CA 1
ATOM 615 C C . GLU A 1 78 ? 18.161 -12.285 -21.761 1.00 92.62 78 GLU A C 1
ATOM 617 O O . GLU A 1 78 ? 18.458 -11.102 -21.895 1.00 92.62 78 GLU A O 1
ATOM 622 N N . THR A 1 79 ? 17.034 -12.792 -22.270 1.00 91.44 79 THR A N 1
ATOM 623 C CA . THR A 1 79 ? 16.064 -11.984 -23.021 1.00 91.44 79 THR A CA 1
ATOM 624 C C . THR A 1 79 ? 15.413 -10.933 -22.126 1.00 91.44 79 THR A C 1
ATOM 626 O O . THR A 1 79 ? 15.251 -9.782 -22.534 1.00 91.44 79 THR A O 1
ATOM 629 N N . ILE A 1 80 ? 15.046 -11.313 -20.900 1.00 88.75 80 ILE A N 1
ATOM 630 C CA . ILE A 1 80 ? 14.448 -10.403 -19.915 1.00 88.75 80 ILE A CA 1
ATOM 631 C C . ILE A 1 80 ? 15.445 -9.301 -19.544 1.00 88.75 80 ILE A C 1
ATOM 633 O O . ILE A 1 80 ? 15.109 -8.115 -19.584 1.00 88.75 80 ILE A O 1
ATOM 637 N N . ASP A 1 81 ? 16.684 -9.678 -19.242 1.00 90.88 81 ASP A N 1
ATOM 638 C CA . ASP A 1 81 ? 17.712 -8.734 -18.815 1.00 90.88 81 ASP A CA 1
ATOM 639 C C . ASP A 1 81 ? 18.150 -7.823 -19.980 1.00 90.88 81 ASP A C 1
ATOM 641 O O . ASP A 1 81 ? 18.303 -6.610 -19.806 1.00 90.88 81 ASP A O 1
ATOM 645 N N . ALA A 1 82 ? 18.237 -8.351 -21.207 1.00 94.12 82 ALA A N 1
ATOM 646 C CA . ALA A 1 82 ? 18.496 -7.560 -22.411 1.00 94.12 82 ALA A CA 1
ATOM 647 C C . ALA A 1 82 ? 17.365 -6.562 -22.716 1.00 94.12 82 ALA A C 1
ATOM 649 O O . ALA A 1 82 ? 17.637 -5.425 -23.125 1.00 94.12 82 ALA A O 1
ATOM 650 N N . ALA A 1 83 ? 16.104 -6.943 -22.484 1.00 91.12 83 ALA A N 1
ATOM 651 C CA . ALA A 1 83 ? 14.966 -6.038 -22.620 1.00 91.12 83 ALA A CA 1
ATOM 652 C C . ALA A 1 83 ? 15.052 -4.884 -21.611 1.00 91.12 83 ALA A C 1
ATOM 654 O O . ALA A 1 83 ? 14.855 -3.730 -21.991 1.00 91.12 83 ALA A O 1
ATOM 655 N N . ALA A 1 84 ? 15.438 -5.159 -20.360 1.00 90.25 84 ALA A N 1
ATOM 656 C CA . ALA A 1 84 ? 15.641 -4.122 -19.348 1.00 90.25 84 ALA A CA 1
ATOM 657 C C . ALA A 1 84 ? 16.764 -3.138 -19.734 1.00 90.25 84 ALA A C 1
ATOM 659 O O . ALA A 1 84 ? 16.608 -1.923 -19.590 1.00 90.25 84 ALA A O 1
ATOM 660 N N . VAL A 1 85 ? 17.880 -3.635 -20.281 1.00 95.44 85 VAL A N 1
ATOM 661 C CA . VAL A 1 85 ? 18.970 -2.784 -20.797 1.00 95.44 85 VAL A CA 1
ATOM 662 C C . VAL A 1 85 ? 18.500 -1.935 -21.980 1.00 95.44 85 VAL A C 1
ATOM 664 O O . VAL A 1 85 ? 18.814 -0.746 -22.056 1.00 95.44 85 VAL A O 1
ATOM 667 N N . THR A 1 86 ? 17.737 -2.528 -22.895 1.00 96.44 86 THR A N 1
ATOM 668 C CA . THR A 1 86 ? 17.180 -1.827 -24.060 1.00 96.44 86 THR A CA 1
ATOM 669 C C . THR A 1 86 ? 16.227 -0.718 -23.629 1.00 96.44 86 THR A C 1
ATOM 671 O O . THR A 1 86 ? 16.356 0.413 -24.095 1.00 96.44 86 THR A O 1
ATOM 674 N N . GLN A 1 87 ? 15.338 -1.006 -22.678 1.00 93.88 87 GLN A N 1
ATOM 675 C CA . GLN A 1 87 ? 14.396 -0.034 -22.135 1.00 93.88 87 GLN A CA 1
ATOM 676 C C . GLN A 1 87 ? 15.120 1.163 -21.506 1.00 93.88 87 GLN A C 1
ATOM 678 O O . GLN A 1 87 ? 14.792 2.304 -21.822 1.00 93.88 87 GLN A O 1
ATOM 683 N N . LYS A 1 88 ? 16.178 0.926 -20.713 1.00 95.25 88 LYS A N 1
ATOM 684 C CA . LYS A 1 88 ? 16.995 2.009 -20.135 1.00 95.25 88 LYS A CA 1
ATOM 685 C C . LYS A 1 88 ? 17.582 2.940 -21.199 1.00 95.25 88 LYS A C 1
ATOM 687 O O . LYS A 1 88 ? 17.597 4.151 -21.004 1.00 95.25 88 LYS A O 1
ATOM 692 N N . LYS A 1 89 ? 18.051 2.394 -22.327 1.00 96.62 89 LYS A N 1
ATOM 693 C CA . LYS A 1 89 ? 18.587 3.197 -23.441 1.00 96.62 89 LYS A CA 1
ATOM 694 C C . LYS A 1 89 ? 17.499 4.029 -24.118 1.00 96.62 89 LYS A C 1
ATOM 696 O O . LYS A 1 89 ? 17.726 5.201 -24.396 1.00 96.62 89 LYS A O 1
ATOM 701 N N . ILE A 1 90 ? 16.329 3.434 -24.358 1.00 97.00 90 ILE A N 1
ATOM 702 C CA . ILE A 1 90 ? 15.177 4.125 -24.952 1.00 97.00 90 ILE A CA 1
ATOM 703 C C . ILE A 1 90 ? 14.725 5.279 -24.053 1.00 97.00 90 ILE A C 1
ATOM 705 O O . ILE A 1 90 ? 14.502 6.384 -24.540 1.00 97.00 90 ILE A O 1
ATOM 709 N N . ASP A 1 91 ? 14.620 5.046 -22.746 1.00 94.75 91 ASP A N 1
ATOM 710 C CA . ASP A 1 91 ? 14.198 6.083 -21.807 1.00 94.75 91 ASP A CA 1
ATOM 711 C C . ASP A 1 91 ? 15.241 7.199 -21.691 1.00 94.75 91 ASP A C 1
ATOM 713 O O . ASP A 1 91 ? 14.873 8.372 -21.712 1.00 94.75 91 ASP A O 1
ATOM 717 N N . ALA A 1 92 ? 16.536 6.864 -21.662 1.00 96.06 92 ALA A N 1
ATOM 718 C CA . ALA A 1 92 ? 17.612 7.855 -21.680 1.00 96.06 92 ALA A CA 1
ATOM 719 C C . ALA A 1 92 ? 17.570 8.736 -22.942 1.00 96.06 92 ALA A C 1
ATOM 721 O O . ALA A 1 92 ? 17.685 9.957 -22.840 1.00 96.06 92 ALA A O 1
ATOM 722 N N . ASP A 1 93 ? 17.351 8.140 -24.118 1.00 97.88 93 ASP A N 1
ATOM 723 C CA . ASP A 1 93 ? 17.206 8.877 -25.378 1.00 97.88 93 ASP A CA 1
ATOM 724 C C . ASP A 1 93 ? 15.974 9.798 -25.366 1.00 97.88 93 ASP A C 1
ATOM 726 O O . ASP A 1 93 ? 16.068 10.974 -25.725 1.00 97.88 93 ASP A O 1
ATOM 730 N N . ARG A 1 94 ? 14.825 9.306 -24.884 1.00 97.38 94 ARG A N 1
ATOM 731 C CA . ARG A 1 94 ? 13.594 10.104 -24.760 1.00 97.38 94 ARG A CA 1
ATOM 732 C C . ARG A 1 94 ? 13.762 11.294 -23.821 1.00 97.38 94 ARG A C 1
ATOM 734 O O . ARG A 1 94 ? 13.278 12.379 -24.149 1.00 97.38 94 ARG A O 1
ATOM 741 N N . ILE A 1 95 ? 14.451 11.095 -22.694 1.00 96.88 95 ILE A N 1
ATOM 742 C CA . ILE A 1 95 ? 14.780 12.151 -21.727 1.00 96.88 95 ILE A CA 1
ATOM 743 C C . ILE A 1 95 ? 15.714 13.178 -22.368 1.00 96.88 95 ILE A C 1
ATOM 745 O O . ILE A 1 95 ? 15.430 14.375 -22.316 1.00 96.88 95 ILE A O 1
ATOM 749 N N . ALA A 1 96 ? 16.791 12.733 -23.023 1.00 96.81 96 ALA A N 1
ATOM 750 C CA . ALA A 1 96 ? 17.736 13.624 -23.694 1.00 96.81 96 ALA A CA 1
ATOM 751 C C . ALA A 1 96 ? 17.053 14.480 -24.774 1.00 96.81 96 ALA A C 1
ATOM 753 O O . ALA A 1 96 ? 17.335 15.669 -24.900 1.00 96.81 96 ALA A O 1
ATOM 754 N N . LYS A 1 97 ? 16.100 13.896 -25.509 1.00 97.62 97 LYS A N 1
ATOM 755 C CA . LYS A 1 97 ? 15.302 14.582 -26.536 1.00 97.62 97 LYS A CA 1
ATOM 756 C C . LYS A 1 97 ? 14.130 15.396 -25.989 1.00 97.62 97 LYS A C 1
ATOM 758 O O . LYS A 1 97 ? 13.442 16.032 -26.780 1.00 97.62 97 LYS A O 1
ATOM 763 N N . GLN A 1 98 ? 13.868 15.357 -24.679 1.00 96.56 98 GLN A N 1
ATOM 764 C CA . GLN A 1 98 ? 12.687 15.974 -24.059 1.00 96.56 98 GLN A CA 1
ATOM 765 C C . GLN A 1 98 ? 11.383 15.585 -24.782 1.00 96.56 98 GLN A C 1
ATOM 767 O O . GLN A 1 98 ? 10.516 16.418 -25.047 1.00 96.56 98 GLN A O 1
ATOM 772 N N . THR A 1 99 ? 11.255 14.303 -25.138 1.00 97.19 99 THR A N 1
ATOM 773 C CA . THR A 1 99 ? 10.049 13.783 -25.804 1.00 97.19 99 THR A CA 1
ATOM 774 C C . THR A 1 99 ? 8.828 14.039 -24.907 1.00 97.19 99 THR A C 1
ATOM 776 O O . THR A 1 99 ? 8.964 13.893 -23.690 1.00 97.19 99 THR A O 1
ATOM 779 N N . PRO A 1 100 ? 7.639 14.392 -25.439 1.00 95.50 100 PRO A N 1
ATOM 780 C CA . PRO A 1 100 ? 6.442 14.571 -24.615 1.00 95.50 100 PRO A CA 1
ATOM 781 C C . PRO A 1 100 ? 6.207 13.378 -23.674 1.00 95.50 100 PRO A C 1
ATOM 783 O O . PRO A 1 100 ? 6.192 12.229 -24.115 1.00 95.50 100 PRO A O 1
ATOM 786 N N . GLY A 1 101 ? 6.072 13.650 -22.372 1.00 91.81 101 GLY A N 1
ATOM 787 C CA . GLY A 1 101 ? 5.974 12.622 -21.324 1.00 91.81 101 GLY A CA 1
ATOM 788 C C . GLY A 1 101 ? 7.314 12.093 -20.788 1.00 91.81 101 GLY A C 1
ATOM 789 O O . GLY A 1 101 ? 7.316 11.207 -19.945 1.00 91.81 101 GLY A O 1
ATOM 790 N N . PHE A 1 102 ? 8.449 12.619 -21.253 1.00 94.75 102 PHE A N 1
ATOM 791 C CA . PHE A 1 102 ? 9.799 12.342 -20.738 1.00 94.75 102 PHE A CA 1
ATOM 792 C C . PHE A 1 102 ? 10.602 13.629 -20.492 1.00 94.75 102 PHE A C 1
ATOM 794 O O . PHE A 1 102 ? 11.797 13.564 -20.208 1.00 94.75 102 PHE A O 1
ATOM 801 N N . ASP A 1 103 ? 9.951 14.787 -20.595 1.00 95.56 103 ASP A N 1
ATOM 802 C CA . ASP A 1 103 ? 10.556 16.095 -20.394 1.00 95.56 103 ASP A CA 1
ATOM 803 C C . ASP A 1 103 ? 10.881 16.371 -18.919 1.00 95.56 103 ASP A C 1
ATOM 805 O O . ASP A 1 103 ? 10.532 15.623 -18.003 1.00 95.56 103 ASP A O 1
ATOM 809 N N . THR A 1 104 ? 11.562 17.487 -18.683 1.00 95.62 104 THR A N 1
ATOM 810 C CA . THR A 1 104 ? 12.037 17.879 -17.352 1.00 95.62 104 THR A CA 1
ATOM 811 C C . THR A 1 104 ? 10.897 17.992 -16.339 1.00 95.62 104 THR A C 1
ATOM 813 O O . THR A 1 104 ? 11.046 17.559 -15.198 1.00 95.62 104 THR A O 1
ATOM 816 N N . LYS A 1 105 ? 9.737 18.527 -16.748 1.00 95.06 105 LYS A N 1
ATOM 817 C CA . LYS A 1 105 ? 8.571 18.667 -15.865 1.00 95.06 105 LYS A CA 1
ATOM 818 C C . LYS A 1 105 ? 8.034 17.304 -15.444 1.00 95.06 105 LYS A C 1
ATOM 820 O O . LYS A 1 105 ? 7.765 17.102 -14.261 1.00 95.06 105 LYS A O 1
ATOM 825 N N . TYR A 1 106 ? 7.923 16.365 -16.384 1.00 94.62 106 TYR A N 1
ATOM 8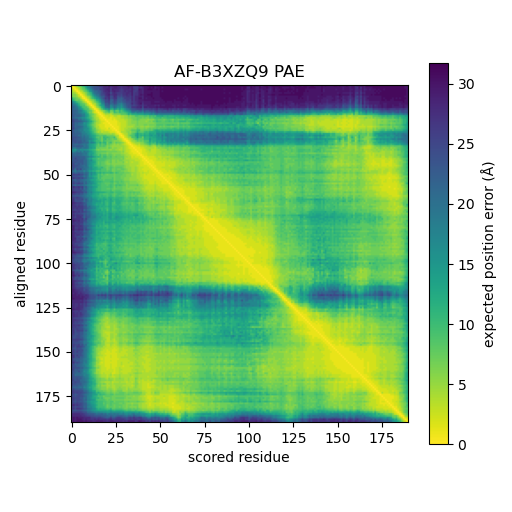26 C CA . TYR A 1 106 ? 7.499 15.009 -16.067 1.00 94.62 106 TYR A CA 1
ATOM 827 C C . TYR A 1 106 ? 8.506 14.283 -15.171 1.00 94.62 106 TYR A C 1
ATOM 829 O O . TYR A 1 106 ? 8.100 13.658 -14.194 1.00 94.62 106 TYR A O 1
ATOM 837 N N . GLN A 1 107 ? 9.812 14.393 -15.441 1.00 93.19 107 GLN A N 1
ATOM 838 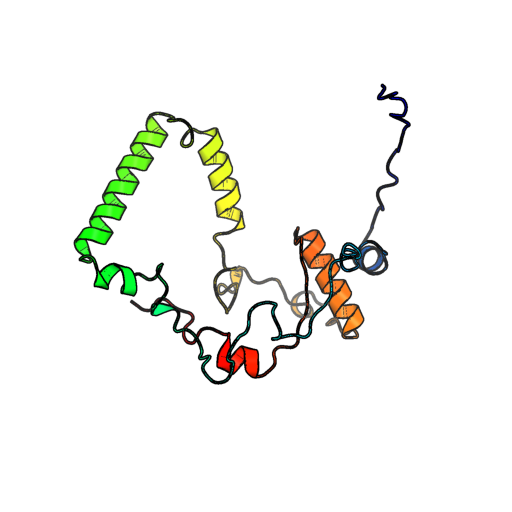C CA . GLN A 1 107 ? 10.825 13.765 -14.584 1.00 93.19 107 GLN A CA 1
ATOM 839 C C . GLN A 1 107 ? 10.814 14.346 -13.164 1.00 93.19 107 GLN A C 1
ATOM 841 O O . GLN A 1 107 ? 10.920 13.585 -12.205 1.00 93.19 107 GLN A O 1
ATOM 846 N N . ALA A 1 108 ? 10.622 15.661 -13.011 1.00 91.12 108 ALA A N 1
ATOM 847 C CA . ALA A 1 108 ? 10.486 16.296 -11.701 1.00 91.12 108 ALA A CA 1
ATOM 848 C C . ALA A 1 108 ? 9.243 15.795 -10.944 1.00 91.12 108 ALA A C 1
ATOM 850 O O . ALA A 1 108 ? 9.340 15.444 -9.768 1.00 91.12 108 ALA A O 1
ATOM 851 N N . LEU A 1 109 ? 8.094 15.694 -11.626 1.00 90.94 109 LEU A N 1
ATOM 852 C CA . LEU A 1 109 ? 6.869 15.136 -11.045 1.00 90.94 109 LEU A CA 1
ATOM 853 C C . LEU A 1 109 ? 7.063 13.671 -10.625 1.00 90.94 109 LEU A C 1
ATOM 855 O O . LEU A 1 109 ? 6.718 13.295 -9.505 1.00 90.94 109 LEU A O 1
ATOM 859 N N . LYS A 1 110 ? 7.649 12.855 -11.507 1.00 87.25 110 LYS A N 1
ATOM 860 C CA . LYS A 1 110 ? 7.950 11.447 -11.242 1.00 87.25 110 LYS A CA 1
ATOM 861 C C . LYS A 1 110 ? 8.876 11.293 -10.035 1.00 87.25 110 LYS A C 1
ATOM 863 O O . LYS A 1 110 ? 8.594 10.471 -9.173 1.00 87.25 110 LYS A O 1
ATOM 868 N N . ALA A 1 111 ? 9.945 12.084 -9.950 1.00 85.44 111 ALA A N 1
ATOM 869 C CA . ALA A 1 111 ? 10.885 12.036 -8.832 1.00 85.44 111 ALA A CA 1
ATOM 870 C C . ALA A 1 111 ? 10.213 12.387 -7.494 1.00 85.44 111 ALA A C 1
ATOM 872 O O . ALA A 1 111 ? 10.428 11.691 -6.503 1.00 85.44 111 ALA A O 1
ATOM 873 N N . GLY A 1 112 ? 9.348 13.410 -7.476 1.00 80.25 112 GLY A N 1
ATOM 874 C CA . GLY A 1 112 ? 8.566 13.764 -6.286 1.00 80.25 112 GLY A CA 1
ATOM 875 C C . GLY A 1 112 ? 7.600 12.657 -5.839 1.00 80.25 112 GLY A C 1
ATOM 876 O O . GLY A 1 112 ? 7.378 12.473 -4.644 1.00 80.25 112 GLY A O 1
ATOM 877 N N . TYR A 1 113 ? 7.063 11.876 -6.781 1.00 76.00 113 TYR A N 1
ATOM 878 C CA . TYR A 1 113 ? 6.206 10.726 -6.484 1.00 76.00 113 TYR A CA 1
ATOM 879 C C . TYR A 1 113 ? 6.995 9.493 -6.007 1.00 76.00 113 TYR A C 1
ATOM 881 O O . TYR A 1 113 ? 6.640 8.889 -4.996 1.00 76.00 113 TYR A O 1
ATOM 889 N N . SER A 1 114 ? 8.084 9.123 -6.687 1.00 67.56 114 SER A N 1
ATOM 890 C CA . SER A 1 114 ? 8.915 7.968 -6.305 1.00 67.56 114 SER A CA 1
ATOM 891 C C . SER A 1 114 ? 9.463 8.106 -4.881 1.00 67.56 114 SER A C 1
ATOM 893 O O . SER A 1 114 ? 9.375 7.165 -4.095 1.00 67.56 114 SER A O 1
ATOM 895 N N . GLY A 1 115 ? 9.920 9.303 -4.493 1.00 63.16 115 GLY A N 1
ATOM 896 C CA . GLY A 1 115 ? 10.416 9.561 -3.137 1.00 63.16 115 GLY A CA 1
ATOM 897 C C . GLY A 1 115 ? 9.373 9.390 -2.023 1.00 63.16 115 GLY A C 1
ATOM 898 O O . GLY A 1 115 ? 9.753 9.172 -0.878 1.00 63.16 115 GLY A O 1
ATOM 899 N N . SER A 1 116 ? 8.072 9.449 -2.339 1.00 60.94 116 SER A N 1
ATOM 900 C CA . SER A 1 116 ? 6.991 9.236 -1.363 1.00 60.94 116 SER A CA 1
ATOM 901 C C . SER A 1 116 ? 6.432 7.806 -1.343 1.00 60.94 116 SER A C 1
ATOM 903 O O . SER A 1 116 ? 5.646 7.487 -0.455 1.00 60.94 116 SER A O 1
ATOM 905 N N . THR A 1 117 ? 6.826 6.934 -2.283 1.00 56.75 117 THR A N 1
ATOM 906 C CA . THR A 1 117 ? 6.210 5.602 -2.466 1.00 56.75 117 THR A CA 1
ATOM 907 C C . THR A 1 117 ? 7.183 4.419 -2.514 1.00 56.75 117 THR A C 1
ATOM 909 O O . THR A 1 117 ? 6.739 3.283 -2.343 1.00 56.75 117 THR A O 1
ATOM 912 N N . GLU A 1 118 ? 8.486 4.648 -2.722 1.00 54.62 118 GLU A N 1
ATOM 913 C CA . GLU A 1 118 ? 9.484 3.577 -2.919 1.00 54.62 118 GLU A CA 1
ATOM 914 C C . GLU A 1 118 ? 10.128 3.045 -1.626 1.00 54.62 118 GLU A C 1
ATOM 916 O O . GLU A 1 118 ? 10.940 2.125 -1.673 1.00 54.62 118 GLU A O 1
ATOM 921 N N . SER A 1 119 ? 9.729 3.553 -0.463 1.00 53.53 119 SER A N 1
ATOM 922 C CA . SER A 1 119 ? 10.248 3.120 0.833 1.00 53.53 119 SER A CA 1
ATOM 923 C C . SER A 1 119 ? 9.073 2.709 1.731 1.00 53.53 119 SER A C 1
ATOM 925 O O . SER A 1 119 ? 7.970 3.239 1.633 1.00 53.53 119 SER A O 1
ATOM 927 N N . PRO A 1 120 ? 9.284 1.847 2.713 1.00 52.88 120 PRO A N 1
ATOM 928 C CA . PRO A 1 120 ? 9.039 0.399 2.838 1.00 52.88 120 PRO A CA 1
ATOM 929 C C . PRO A 1 120 ? 7.568 -0.090 2.925 1.00 52.88 120 PRO A C 1
ATOM 931 O O . PRO A 1 120 ? 7.293 -1.185 3.419 1.00 52.88 120 PRO A O 1
ATOM 934 N N . ALA A 1 121 ? 6.602 0.661 2.389 1.00 50.97 121 ALA A N 1
ATOM 935 C CA . ALA A 1 121 ? 5.170 0.313 2.434 1.00 50.97 121 ALA A CA 1
ATOM 936 C C . ALA A 1 121 ? 4.766 -0.994 1.702 1.00 50.97 121 ALA A C 1
ATOM 938 O O . ALA A 1 121 ? 3.619 -1.426 1.789 1.00 50.97 121 ALA A O 1
ATOM 939 N N . TRP A 1 122 ? 5.684 -1.619 0.957 1.00 53.31 122 TRP A N 1
ATOM 940 C CA . TRP A 1 122 ? 5.413 -2.798 0.121 1.00 53.31 122 TRP A CA 1
ATOM 941 C C . TRP A 1 122 ? 5.758 -4.121 0.816 1.00 53.31 122 TRP A C 1
ATOM 943 O O . TRP A 1 122 ? 5.469 -5.198 0.289 1.00 53.31 122 TRP A O 1
ATOM 953 N N . ALA A 1 123 ? 6.394 -4.063 1.987 1.00 55.47 123 ALA A N 1
ATOM 954 C CA . ALA A 1 123 ? 6.787 -5.236 2.748 1.00 55.47 123 ALA A CA 1
ATOM 955 C C . ALA A 1 123 ? 5.824 -5.440 3.926 1.00 55.47 123 ALA A C 1
ATOM 957 O O . ALA A 1 123 ? 5.539 -4.508 4.668 1.00 55.47 123 ALA A O 1
ATOM 958 N N . TYR A 1 124 ? 5.361 -6.678 4.139 1.00 59.56 124 TYR A N 1
ATOM 959 C CA . TYR A 1 124 ? 4.633 -7.067 5.356 1.00 59.56 124 TYR A CA 1
ATOM 960 C C . TYR A 1 124 ? 5.323 -6.630 6.670 1.00 59.56 124 TYR A C 1
ATOM 962 O O . TYR A 1 124 ? 4.609 -6.199 7.572 1.00 59.56 124 TYR A O 1
ATOM 970 N N . PRO A 1 125 ? 6.668 -6.694 6.811 1.00 59.78 125 PRO A N 1
ATOM 971 C CA . PRO A 1 125 ? 7.346 -6.162 7.998 1.00 59.78 125 PRO A CA 1
ATOM 972 C C . PRO A 1 125 ? 7.382 -4.625 8.092 1.00 59.78 125 PRO A C 1
ATOM 974 O O . PRO A 1 125 ? 7.803 -4.113 9.122 1.00 59.78 125 PRO A O 1
ATOM 977 N N . GLY A 1 126 ? 6.9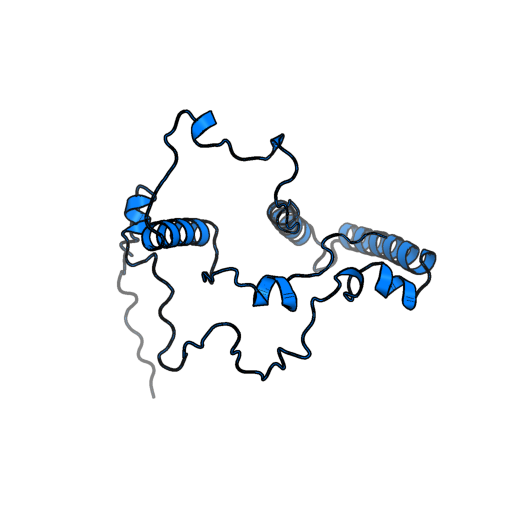43 -3.882 7.070 1.00 66.31 126 GLY A N 1
ATOM 978 C CA . GLY A 1 126 ? 7.040 -2.422 7.043 1.00 66.31 126 GLY A CA 1
ATOM 979 C C . GLY A 1 126 ? 8.489 -1.936 6.957 1.00 66.31 126 GLY A C 1
ATOM 980 O O . GLY A 1 126 ? 9.311 -2.562 6.287 1.00 66.31 126 GLY A O 1
ATOM 981 N N . ILE A 1 127 ? 8.791 -0.809 7.615 1.00 70.25 127 ILE A N 1
ATOM 982 C CA . ILE A 1 127 ? 10.152 -0.260 7.728 1.00 70.25 127 ILE A CA 1
ATOM 983 C C . ILE A 1 127 ? 11.052 -1.278 8.429 1.00 70.25 127 ILE A C 1
ATOM 985 O O . ILE A 1 127 ? 10.782 -1.653 9.563 1.00 70.25 127 ILE A O 1
ATOM 989 N N . VAL A 1 128 ? 12.107 -1.739 7.751 1.00 70.94 128 VAL A N 1
ATOM 990 C CA . VAL A 1 128 ? 13.026 -2.771 8.273 1.00 70.94 128 VAL A CA 1
ATOM 991 C C . VAL A 1 128 ? 14.350 -2.214 8.789 1.00 70.94 128 VAL A C 1
ATOM 993 O O . VAL A 1 128 ? 15.036 -2.919 9.521 1.00 70.94 128 VAL A O 1
ATOM 996 N N . ASP A 1 129 ? 14.717 -0.990 8.405 1.00 75.50 129 ASP 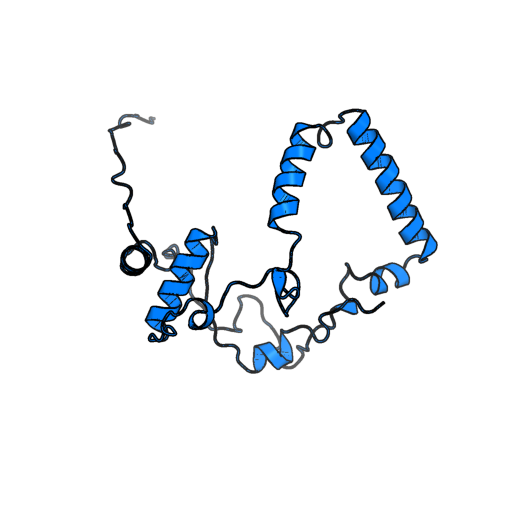A N 1
ATOM 997 C CA . ASP A 1 129 ? 15.888 -0.310 8.954 1.00 75.50 129 ASP A CA 1
ATOM 998 C C . ASP A 1 129 ? 15.487 0.403 10.250 1.00 75.50 129 ASP A C 1
ATOM 1000 O O . ASP A 1 129 ? 14.619 1.278 10.242 1.00 75.50 129 ASP A O 1
ATOM 1004 N N . GLU A 1 130 ? 16.103 0.010 11.364 1.00 80.88 130 GLU A N 1
ATOM 1005 C CA . GLU A 1 130 ? 15.838 0.591 12.682 1.00 80.88 130 GLU A CA 1
ATOM 1006 C C . GLU A 1 130 ? 16.169 2.088 12.730 1.00 80.88 130 GLU A C 1
ATOM 1008 O O . GLU A 1 130 ? 15.553 2.827 13.495 1.00 80.88 130 GLU A O 1
ATOM 1013 N N . ALA A 1 131 ? 17.095 2.565 11.887 1.00 82.62 131 ALA A N 1
ATOM 1014 C CA . ALA A 1 131 ? 17.428 3.985 11.799 1.00 82.62 131 ALA A CA 1
ATOM 1015 C C . ALA A 1 131 ? 16.255 4.845 11.292 1.00 82.62 131 ALA A C 1
ATOM 1017 O O . ALA A 1 131 ? 16.199 6.040 11.588 1.00 82.62 131 ALA A O 1
ATOM 1018 N N . ASP A 1 132 ? 15.316 4.232 10.566 1.00 79.19 132 ASP A N 1
ATOM 1019 C CA . ASP A 1 132 ? 14.124 4.878 10.018 1.00 79.19 132 ASP A CA 1
ATOM 1020 C C . ASP A 1 132 ? 12.880 4.684 10.911 1.00 79.19 132 ASP A C 1
ATOM 1022 O O . ASP A 1 132 ? 11.792 5.169 10.583 1.00 79.19 132 ASP A O 1
ATOM 1026 N N . TRP A 1 133 ? 12.993 3.966 12.036 1.00 83.62 133 TRP A N 1
ATOM 1027 C CA . TRP A 1 133 ? 11.871 3.764 12.954 1.00 83.62 133 TRP A CA 1
ATOM 1028 C C . TRP A 1 133 ? 11.523 5.043 13.719 1.00 83.62 133 TRP A C 1
ATOM 1030 O O . TRP A 1 133 ? 12.380 5.814 14.154 1.00 83.62 133 TRP A O 1
ATOM 1040 N N . ALA A 1 134 ? 10.223 5.260 13.922 1.00 84.81 134 ALA A N 1
ATOM 1041 C CA . ALA A 1 134 ? 9.759 6.286 14.843 1.00 84.81 134 ALA A CA 1
ATOM 1042 C C . ALA A 1 134 ? 10.114 5.889 16.282 1.00 84.81 134 ALA A C 1
ATOM 1044 O O . ALA A 1 134 ? 9.969 4.725 16.658 1.00 84.81 134 ALA A O 1
ATOM 1045 N N . LYS A 1 135 ? 10.519 6.871 17.092 1.00 90.88 135 LYS A N 1
ATOM 1046 C CA . LYS A 1 135 ? 10.786 6.652 18.517 1.00 90.88 135 LYS A CA 1
AT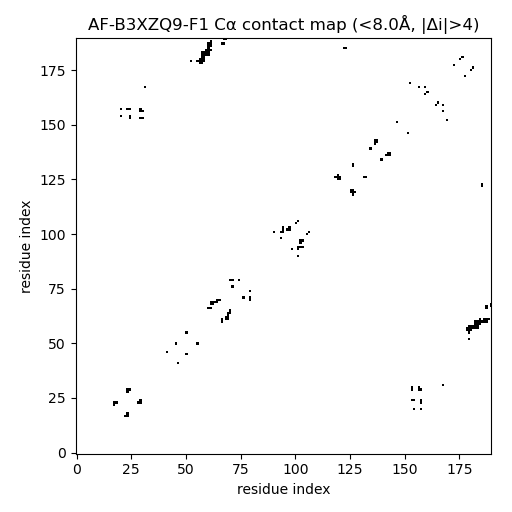OM 1047 C C . LYS A 1 135 ? 9.539 6.147 19.236 1.00 90.88 135 LYS A C 1
ATOM 1049 O O . LYS A 1 135 ? 8.439 6.654 18.993 1.00 90.88 135 LYS A O 1
ATOM 1054 N N . THR A 1 136 ? 9.704 5.19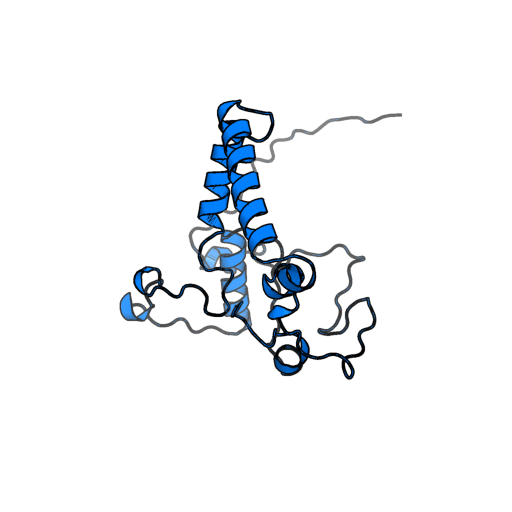4 20.146 1.00 90.69 136 THR A N 1
ATOM 1055 C CA . THR A 1 136 ? 8.596 4.705 20.974 1.00 90.69 136 THR A CA 1
ATOM 1056 C C . THR A 1 136 ? 8.168 5.761 22.002 1.00 90.69 136 THR A C 1
ATOM 1058 O O . THR A 1 136 ? 8.951 6.659 22.334 1.00 90.69 136 THR A O 1
ATOM 1061 N N . PRO A 1 137 ? 6.942 5.680 22.559 1.00 92.88 137 PRO A N 1
ATOM 1062 C CA . PRO A 1 137 ? 6.543 6.541 23.671 1.00 92.88 137 PRO A CA 1
ATOM 1063 C C . PRO A 1 137 ? 7.544 6.500 24.833 1.00 92.88 137 PRO A C 1
ATOM 1065 O O . PRO A 1 137 ? 7.903 7.545 25.366 1.00 92.88 137 PRO A O 1
ATOM 1068 N N . GLU A 1 138 ? 8.058 5.317 25.176 1.00 93.94 138 GLU A N 1
ATOM 1069 C CA . GLU A 1 138 ? 9.033 5.135 26.252 1.00 93.94 138 GLU A CA 1
ATOM 1070 C C . GLU A 1 138 ? 10.360 5.860 25.965 1.00 93.94 138 GLU A C 1
ATOM 1072 O O . GLU A 1 138 ? 10.893 6.529 26.850 1.00 93.94 138 GLU A O 1
ATOM 1077 N N . GLU A 1 139 ? 10.869 5.800 24.729 1.00 94.44 139 GLU A N 1
ATOM 1078 C CA . GLU A 1 139 ? 12.077 6.527 24.299 1.00 94.44 139 GLU A CA 1
ATOM 1079 C C . GLU A 1 139 ? 11.893 8.050 24.312 1.00 94.44 139 GLU A C 1
ATOM 1081 O O . GLU A 1 139 ? 12.858 8.802 24.470 1.00 94.44 139 GLU A O 1
ATOM 1086 N N . LEU A 1 140 ? 10.652 8.512 24.154 1.00 94.94 140 LEU A N 1
ATOM 1087 C CA . LEU A 1 140 ? 10.268 9.918 24.269 1.00 94.94 140 LEU A CA 1
ATOM 1088 C C . LEU A 1 140 ? 9.984 10.342 25.721 1.00 94.94 140 LEU A C 1
ATOM 1090 O O . LEU A 1 140 ? 9.715 11.518 25.963 1.00 94.94 140 LEU A O 1
ATOM 1094 N N . GLY A 1 141 ? 10.028 9.417 26.687 1.00 96.00 141 GLY A N 1
ATOM 1095 C CA . GLY A 1 141 ? 9.642 9.677 28.078 1.00 96.00 141 GLY A CA 1
ATOM 1096 C C . GLY A 1 141 ? 8.142 9.940 28.257 1.00 96.00 141 GLY A C 1
ATOM 1097 O O . GLY A 1 141 ? 7.734 10.558 29.240 1.00 96.00 141 GLY A O 1
ATOM 1098 N N . MET A 1 142 ? 7.322 9.502 27.302 1.00 94.50 142 MET A N 1
ATOM 1099 C CA . MET A 1 142 ? 5.872 9.666 27.288 1.00 94.50 142 MET A CA 1
ATOM 1100 C C . MET A 1 142 ? 5.170 8.405 27.810 1.00 94.50 142 MET A C 1
ATOM 1102 O O . MET A 1 142 ? 5.655 7.289 27.608 1.00 94.50 142 MET A O 1
ATOM 1106 N N . PRO A 1 143 ? 3.999 8.542 28.455 1.00 93.88 143 PRO A N 1
ATOM 1107 C CA . PRO A 1 143 ? 3.193 7.387 28.813 1.00 93.88 143 PRO A CA 1
ATOM 1108 C C . PRO A 1 143 ? 2.673 6.683 27.556 1.00 93.88 143 PRO A C 1
ATOM 1110 O O . PRO A 1 143 ? 2.314 7.314 26.560 1.00 93.88 143 PRO A O 1
ATOM 1113 N N . LYS A 1 144 ? 2.575 5.356 27.627 1.00 92.06 144 LYS A N 1
ATOM 1114 C CA . LYS A 1 144 ? 1.937 4.558 26.582 1.00 92.06 144 LYS A CA 1
ATOM 1115 C C . LYS A 1 144 ? 0.442 4.889 26.499 1.00 92.06 144 LYS A C 1
ATOM 1117 O O . LYS A 1 144 ? -0.259 4.844 27.509 1.00 92.06 144 LYS A O 1
ATOM 1122 N N . TRP A 1 145 ? -0.048 5.175 25.293 1.00 89.94 145 TRP A N 1
ATOM 1123 C CA . TRP A 1 145 ? -1.474 5.393 25.037 1.00 89.94 145 TRP A CA 1
ATOM 1124 C C . TRP A 1 145 ? -2.304 4.132 25.332 1.00 89.94 145 TRP A C 1
ATOM 1126 O O . TRP A 1 145 ? -1.916 3.021 24.964 1.00 89.94 145 TRP A O 1
ATOM 1136 N N . SER A 1 146 ? -3.470 4.314 25.957 1.00 92.56 146 SER A N 1
ATOM 1137 C CA . SER A 1 146 ? -4.459 3.261 26.198 1.00 92.56 146 SER A CA 1
ATOM 1138 C C . SER A 1 146 ? -5.866 3.847 26.098 1.00 92.56 146 SER A C 1
ATOM 1140 O O . SER A 1 146 ? -6.286 4.585 26.984 1.00 92.56 146 SER A O 1
ATOM 1142 N N . GLY A 1 147 ? -6.594 3.489 25.042 1.00 90.62 147 GLY A N 1
ATOM 1143 C CA . GLY A 1 147 ? -7.992 3.872 24.826 1.00 90.62 147 GLY A CA 1
ATOM 1144 C C . GLY A 1 147 ? -8.875 2.670 24.495 1.00 90.62 147 GLY A C 1
ATOM 1145 O O . GLY A 1 147 ? -8.380 1.562 24.252 1.00 90.62 147 GLY A O 1
ATOM 1146 N N . THR A 1 148 ? -10.186 2.892 24.463 1.00 93.50 148 THR A N 1
ATOM 1147 C CA . THR A 1 148 ? -11.175 1.910 23.985 1.00 93.50 148 THR A CA 1
ATOM 1148 C C . THR A 1 148 ? -10.990 1.602 22.489 1.00 93.50 148 THR A C 1
ATOM 1150 O O . THR A 1 148 ? -10.395 2.407 21.763 1.00 93.50 148 THR A O 1
ATOM 1153 N N . PRO A 1 149 ? -11.498 0.465 21.973 1.00 89.81 149 PRO A N 1
ATOM 1154 C CA . PRO A 1 149 ? -11.477 0.176 20.537 1.00 89.81 149 PRO A CA 1
ATOM 1155 C C . PRO A 1 149 ? -12.058 1.309 19.676 1.00 89.81 149 PRO A C 1
ATOM 1157 O O . PRO A 1 149 ? -11.505 1.636 18.624 1.00 89.81 149 PRO A O 1
ATOM 1160 N N . GLU A 1 150 ? -13.127 1.956 20.137 1.00 87.38 150 GLU A N 1
ATOM 1161 C CA . GLU A 1 150 ? -13.796 3.058 19.447 1.00 87.38 150 GLU A CA 1
ATOM 1162 C C . GLU A 1 150 ? -12.936 4.328 19.420 1.00 87.38 150 GLU A C 1
ATOM 1164 O O . GLU A 1 150 ? -12.855 4.998 18.388 1.00 87.38 150 GLU A O 1
ATOM 1169 N N . GLU A 1 151 ? -12.283 4.668 20.534 1.00 89.62 151 GLU A N 1
ATOM 1170 C CA . GLU A 1 151 ? -11.356 5.805 20.607 1.00 89.62 151 GLU A CA 1
ATOM 1171 C C . GLU A 1 151 ? -10.124 5.575 19.737 1.00 89.62 151 GLU A C 1
ATOM 1173 O O . GLU A 1 151 ? -9.760 6.444 18.946 1.00 89.62 151 GLU A O 1
ATOM 1178 N N . ASN A 1 152 ? -9.536 4.379 19.811 1.00 91.81 152 ASN A N 1
ATOM 1179 C CA . ASN A 1 152 ? -8.378 4.009 19.001 1.00 91.81 152 ASN A CA 1
ATOM 1180 C C . ASN A 1 152 ? -8.716 4.040 17.506 1.00 91.81 152 ASN A C 1
ATOM 1182 O O . ASN A 1 152 ? -7.925 4.529 16.701 1.00 91.81 152 ASN A O 1
ATOM 1186 N N . SER A 1 153 ? -9.910 3.578 17.125 1.00 89.50 153 SER A N 1
ATOM 1187 C CA . SER A 1 153 ? -10.367 3.628 15.733 1.00 89.50 153 SER A CA 1
ATOM 1188 C C . SER A 1 153 ? -10.536 5.069 15.245 1.00 89.50 153 SER A C 1
ATOM 1190 O O . SER A 1 153 ? -10.136 5.379 14.126 1.00 89.50 153 SER A O 1
ATOM 1192 N N . ARG A 1 154 ? -11.061 5.983 16.078 1.00 88.88 154 ARG A N 1
ATOM 1193 C CA . ARG A 1 154 ? -11.150 7.416 15.733 1.00 88.88 154 ARG A CA 1
ATOM 1194 C C . ARG A 1 154 ? -9.778 8.072 15.608 1.00 88.88 154 ARG A C 1
ATOM 1196 O O . ARG A 1 154 ? -9.566 8.814 14.652 1.00 88.88 154 ARG A O 1
ATOM 1203 N N . LEU A 1 155 ? -8.851 7.769 16.518 1.00 91.94 155 LEU A N 1
ATOM 1204 C CA . LEU A 1 155 ? -7.473 8.263 16.458 1.00 91.94 155 LEU A CA 1
ATOM 1205 C C . LEU A 1 155 ? -6.784 7.815 15.163 1.00 91.94 155 LEU A C 1
ATOM 1207 O O . LEU A 1 155 ? -6.233 8.635 14.428 1.00 91.94 155 LEU A O 1
ATOM 1211 N N . LEU A 1 156 ? -6.879 6.523 14.834 1.00 90.94 156 LEU A N 1
ATOM 1212 C CA . LEU A 1 156 ? -6.336 5.984 13.588 1.00 90.94 156 LEU A CA 1
ATOM 1213 C C . LEU A 1 156 ? -7.005 6.608 12.361 1.00 90.94 156 LEU A C 1
ATOM 1215 O O . LEU A 1 156 ? -6.322 6.906 11.384 1.00 90.94 156 LEU A O 1
ATOM 1219 N N . TYR A 1 157 ? -8.321 6.828 12.393 1.00 90.00 157 TYR A N 1
ATOM 1220 C CA . TYR A 1 157 ? -9.030 7.461 11.284 1.00 90.00 157 TYR A CA 1
ATOM 1221 C C . TYR A 1 157 ? -8.527 8.891 11.076 1.00 90.00 157 TYR A C 1
ATOM 1223 O O . TYR A 1 157 ? -8.200 9.258 9.951 1.00 90.00 157 TYR A O 1
ATOM 1231 N N . ALA A 1 158 ? -8.404 9.678 12.149 1.00 89.31 158 ALA A N 1
ATOM 1232 C CA . ALA A 1 158 ? -7.879 11.040 12.106 1.00 89.31 158 ALA A CA 1
ATOM 1233 C C . ALA A 1 158 ? -6.464 11.086 11.507 1.00 89.31 158 ALA A C 1
ATOM 1235 O O . ALA A 1 158 ? -6.222 11.848 10.568 1.00 89.31 158 ALA A O 1
ATOM 1236 N N . ALA A 1 159 ? -5.564 10.214 11.973 1.00 90.00 159 ALA A N 1
ATOM 1237 C CA . ALA A 1 159 ? -4.202 10.113 11.453 1.00 90.00 159 ALA A CA 1
ATOM 1238 C C . ALA A 1 159 ? -4.174 9.724 9.962 1.00 90.00 159 ALA A C 1
ATOM 1240 O O . ALA A 1 159 ? -3.532 10.390 9.153 1.00 90.00 159 ALA A O 1
ATOM 1241 N N . LEU A 1 160 ? -4.928 8.696 9.560 1.00 88.81 160 LEU A N 1
ATOM 1242 C CA . LEU A 1 160 ? -4.995 8.253 8.163 1.00 88.81 160 LEU A CA 1
ATOM 1243 C C . LEU A 1 160 ? -5.591 9.327 7.244 1.00 88.81 160 LEU A C 1
ATOM 1245 O O . LEU A 1 160 ? -5.104 9.523 6.131 1.00 88.81 160 LEU A O 1
ATOM 1249 N N . ARG A 1 161 ? -6.617 10.056 7.700 1.00 85.88 161 ARG A N 1
ATOM 1250 C CA . ARG A 1 161 ? -7.173 11.206 6.972 1.00 85.88 161 ARG A CA 1
ATOM 1251 C C . ARG A 1 161 ? -6.145 12.316 6.810 1.00 85.88 161 ARG A C 1
ATOM 1253 O O . ARG A 1 161 ? -6.043 12.862 5.714 1.00 85.88 161 ARG A O 1
ATOM 1260 N N . TYR A 1 162 ? -5.387 12.618 7.862 1.00 85.31 162 TYR A N 1
ATOM 1261 C CA . TYR A 1 162 ? -4.294 13.585 7.810 1.00 85.31 162 TYR A CA 1
ATOM 1262 C C . TYR A 1 162 ? -3.221 13.170 6.788 1.00 85.31 162 TYR A C 1
ATOM 1264 O O . TYR A 1 162 ? -2.750 14.005 6.021 1.00 85.31 162 TYR A O 1
ATOM 1272 N N . TYR A 1 163 ? -2.927 11.871 6.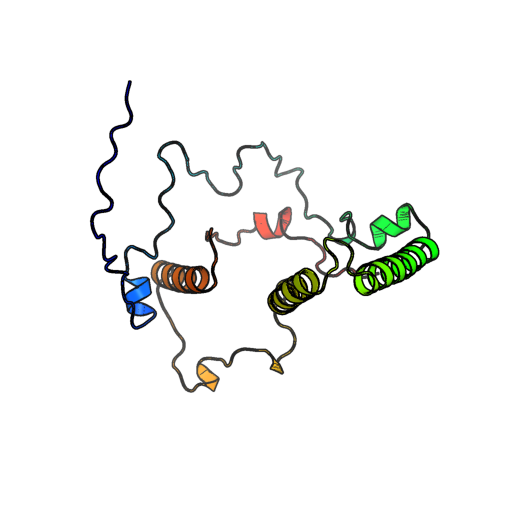675 1.00 85.62 163 TYR A N 1
ATOM 1273 C CA . TYR A 1 163 ? -2.036 11.314 5.647 1.00 85.62 163 TYR A CA 1
ATOM 1274 C C . TYR A 1 163 ? -2.662 11.189 4.245 1.00 85.62 163 TYR A C 1
ATOM 1276 O O . TYR A 1 163 ? -2.024 10.675 3.328 1.00 85.62 163 TYR A O 1
ATOM 1284 N N . GLY A 1 164 ? -3.899 11.655 4.043 1.00 85.69 164 GLY A N 1
ATOM 1285 C CA . GLY A 1 164 ? -4.556 11.680 2.734 1.00 85.69 164 GLY A CA 1
ATOM 1286 C C . GLY A 1 164 ? -5.336 10.412 2.365 1.00 85.69 164 GLY A C 1
ATOM 1287 O O . GLY A 1 164 ? -5.783 10.285 1.223 1.00 85.69 164 GLY A O 1
ATOM 1288 N N . ALA A 1 165 ? -5.558 9.480 3.298 1.00 85.56 165 ALA A N 1
ATOM 1289 C CA . ALA A 1 165 ? -6.354 8.285 3.031 1.00 85.56 165 ALA A CA 1
ATOM 1290 C C . ALA A 1 165 ? -7.824 8.644 2.744 1.00 85.56 165 ALA A C 1
ATOM 1292 O O . ALA A 1 165 ? -8.529 9.241 3.563 1.00 85.56 165 ALA A O 1
ATOM 1293 N N . MET A 1 166 ? -8.322 8.250 1.570 1.00 82.56 166 MET A N 1
ATOM 1294 C CA . MET A 1 166 ? -9.694 8.559 1.154 1.00 82.56 166 MET A CA 1
ATOM 1295 C C . MET A 1 166 ? -10.731 7.590 1.721 1.00 82.56 166 MET A C 1
ATOM 1297 O O . MET A 1 166 ? -11.810 8.020 2.130 1.00 82.56 166 MET A O 1
ATOM 1301 N N . PHE A 1 167 ? -10.404 6.299 1.745 1.00 83.50 167 PHE A N 1
ATOM 1302 C CA . PHE A 1 167 ? -11.269 5.236 2.242 1.00 83.50 167 PHE A CA 1
ATOM 1303 C C . PHE A 1 167 ? -10.548 4.499 3.355 1.00 83.50 167 PHE A C 1
ATOM 1305 O O . PHE A 1 167 ? -9.435 4.019 3.165 1.00 83.50 167 PHE A O 1
ATOM 1312 N N . ILE A 1 168 ? -11.194 4.432 4.511 1.00 86.62 168 ILE A N 1
ATOM 1313 C CA . ILE A 1 168 ? -10.656 3.797 5.705 1.00 86.62 168 ILE A CA 1
ATOM 1314 C C . ILE A 1 168 ? -11.737 2.854 6.216 1.00 86.62 168 ILE A C 1
ATOM 1316 O O . ILE A 1 168 ? -12.913 3.221 6.277 1.00 86.62 168 ILE A O 1
ATOM 1320 N N . GLY A 1 169 ? -11.332 1.637 6.543 1.00 86.06 169 GLY A N 1
ATOM 1321 C CA . GLY A 1 169 ? -12.176 0.619 7.140 1.00 86.06 169 GLY A CA 1
ATOM 1322 C C . GLY A 1 169 ? -11.338 -0.223 8.085 1.00 86.06 169 GLY A C 1
ATOM 1323 O O . GLY A 1 169 ? -10.128 -0.353 7.901 1.00 86.06 169 GLY A O 1
ATOM 1324 N N . TYR A 1 170 ? -11.997 -0.776 9.091 1.00 86.25 170 TYR A N 1
ATOM 1325 C CA . TYR A 1 170 ? -11.381 -1.643 10.080 1.00 86.25 170 TYR A CA 1
ATOM 1326 C C . TYR A 1 170 ? -12.086 -2.989 10.024 1.00 86.25 170 TYR A C 1
ATOM 1328 O O . TYR A 1 170 ? -13.302 -3.052 9.850 1.00 86.25 170 TYR A O 1
ATOM 1336 N N . ALA A 1 171 ? -11.313 -4.055 10.151 1.00 87.06 171 ALA A N 1
ATOM 1337 C CA . ALA A 1 171 ? -11.818 -5.408 10.261 1.00 87.06 171 ALA A CA 1
ATOM 1338 C C . ALA A 1 171 ? -10.921 -6.164 11.232 1.00 87.06 171 ALA A C 1
ATOM 1340 O O . ALA A 1 171 ? -9.705 -5.948 11.262 1.00 87.06 171 ALA A O 1
ATOM 1341 N N . GLU A 1 172 ? -11.516 -7.056 12.012 1.00 87.38 172 GLU A N 1
ATOM 1342 C CA . GLU A 1 172 ? -10.740 -7.998 12.797 1.00 87.38 172 GLU A CA 1
ATOM 1343 C C . GLU A 1 172 ? -10.040 -8.990 11.861 1.00 87.38 172 GLU A C 1
ATOM 1345 O O . GLU A 1 172 ? -10.607 -9.470 10.873 1.00 87.38 172 GLU A O 1
ATOM 1350 N N . VAL A 1 173 ? -8.777 -9.301 12.161 1.00 87.62 173 VAL A N 1
ATOM 1351 C CA . VAL A 1 173 ? -8.014 -10.298 11.403 1.00 87.62 173 VAL A CA 1
ATOM 1352 C C . VAL A 1 173 ? -8.368 -11.701 11.900 1.00 87.62 173 VAL A C 1
ATOM 1354 O O . VAL A 1 173 ? -7.592 -12.352 12.602 1.00 87.62 173 VAL A O 1
ATOM 1357 N N . GLU A 1 174 ? -9.550 -12.148 11.492 1.00 88.06 174 GLU A N 1
ATOM 1358 C CA . GLU A 1 174 ? -10.069 -13.511 11.619 1.00 88.06 174 GLU A CA 1
ATOM 1359 C C . GLU A 1 174 ? -9.239 -14.576 10.871 1.00 88.06 174 GLU A C 1
ATOM 1361 O O . GLU A 1 174 ? -8.508 -14.299 9.910 1.00 88.06 174 GLU A O 1
ATOM 1366 N N . ASP A 1 175 ? -9.437 -15.840 11.252 1.00 90.25 175 ASP A N 1
ATOM 1367 C CA . ASP A 1 175 ? -8.770 -17.011 10.668 1.00 90.25 175 ASP A CA 1
ATOM 1368 C C . ASP A 1 175 ? -8.942 -17.119 9.155 1.00 90.25 175 ASP A C 1
ATOM 1370 O O . ASP A 1 175 ? -8.013 -17.514 8.447 1.00 90.25 175 ASP A O 1
ATOM 1374 N N . LYS A 1 176 ? -10.108 -16.735 8.623 1.00 89.88 176 LYS A N 1
ATOM 1375 C CA . LYS A 1 176 ? -10.362 -16.788 7.180 1.00 89.88 176 LYS A CA 1
ATOM 1376 C C . LYS A 1 176 ? -9.391 -15.890 6.403 1.00 89.88 176 LYS A C 1
ATOM 1378 O O . LYS A 1 176 ? -8.901 -16.312 5.356 1.00 89.88 176 LYS A O 1
ATOM 1383 N N . TRP A 1 177 ? -9.012 -14.718 6.928 1.00 88.62 177 TRP A N 1
ATOM 1384 C CA . TRP A 1 177 ? -7.973 -13.884 6.306 1.00 88.62 177 TRP A CA 1
ATOM 1385 C C . TRP A 1 177 ? -6.638 -14.624 6.241 1.00 88.62 177 TRP A C 1
ATOM 1387 O O . TRP A 1 177 ? -6.038 -14.746 5.172 1.00 88.62 177 TRP A O 1
ATOM 1397 N N . ARG A 1 178 ? -6.206 -15.178 7.380 1.00 86.62 178 ARG A N 1
ATOM 1398 C CA . ARG A 1 178 ? -4.905 -15.847 7.541 1.00 86.62 178 ARG A CA 1
ATOM 1399 C C . ARG A 1 178 ? -4.793 -17.115 6.701 1.00 86.62 178 ARG A C 1
ATOM 1401 O O . ARG A 1 178 ? -3.738 -17.384 6.129 1.00 86.62 178 ARG A O 1
ATOM 1408 N N . ASN A 1 179 ? -5.886 -17.868 6.607 1.00 89.00 179 ASN A N 1
ATOM 1409 C CA . ASN A 1 179 ? -5.925 -19.190 5.991 1.00 89.00 179 ASN A CA 1
ATOM 1410 C C . ASN A 1 179 ? -6.300 -19.169 4.508 1.00 89.00 179 ASN A C 1
ATOM 1412 O O . ASN A 1 179 ? -6.070 -20.169 3.829 1.00 89.00 179 ASN A O 1
ATOM 1416 N N . LYS A 1 180 ? -6.882 -18.075 3.997 1.00 89.50 180 LYS A N 1
ATOM 1417 C CA . LYS A 1 180 ? -7.407 -18.018 2.622 1.00 89.50 180 LYS A CA 1
ATOM 1418 C C . LYS A 1 180 ? -6.925 -16.809 1.820 1.00 89.50 180 LYS A C 1
ATOM 1420 O O . LYS A 1 180 ? -6.685 -16.961 0.629 1.00 89.50 180 LYS A O 1
ATOM 1425 N N . LEU A 1 181 ? -6.760 -15.638 2.439 1.00 87.88 181 LEU A N 1
ATOM 1426 C CA . LEU A 1 181 ? -6.538 -14.377 1.712 1.00 87.88 181 LEU A CA 1
ATOM 1427 C C . LEU A 1 181 ? -5.100 -13.858 1.786 1.00 87.88 181 LEU A C 1
ATOM 1429 O O . LEU A 1 181 ? -4.606 -13.287 0.818 1.00 87.88 181 LEU A O 1
ATOM 1433 N N . PHE A 1 182 ? -4.402 -14.061 2.901 1.00 86.94 182 PHE A N 1
ATOM 1434 C CA . PHE A 1 182 ? -3.002 -13.661 3.007 1.00 86.94 182 PHE A CA 1
ATOM 1435 C C . PHE A 1 182 ? -2.115 -14.539 2.127 1.00 86.94 182 PHE A C 1
ATOM 1437 O O . PHE A 1 182 ? -2.196 -15.771 2.169 1.00 86.94 182 PHE A O 1
ATOM 1444 N N . VAL A 1 183 ? -1.224 -13.906 1.360 1.00 83.75 183 VAL A N 1
ATOM 1445 C CA . VAL A 1 183 ? -0.290 -14.617 0.478 1.00 83.75 183 VAL A CA 1
ATOM 1446 C C . VAL A 1 183 ? 0.566 -15.608 1.266 1.00 83.75 183 VAL A C 1
ATOM 1448 O O . VAL A 1 183 ? 0.922 -15.372 2.424 1.00 83.75 183 VAL A O 1
ATOM 1451 N N . LYS A 1 184 ? 0.877 -16.758 0.661 1.00 81.62 184 LYS A N 1
ATOM 1452 C CA . LYS A 1 184 ? 1.685 -17.815 1.291 1.00 81.62 184 LYS A CA 1
ATOM 1453 C C . LYS A 1 184 ? 3.141 -17.391 1.493 1.00 81.62 184 LYS A C 1
ATOM 1455 O O . LYS A 1 184 ? 3.743 -17.736 2.505 1.00 81.62 184 LYS A O 1
ATOM 1460 N N . THR A 1 185 ? 3.685 -16.644 0.539 1.00 74.69 185 THR A N 1
ATOM 1461 C CA . THR A 1 185 ? 5.069 -16.162 0.515 1.00 74.69 185 THR A CA 1
ATOM 1462 C C . THR A 1 185 ? 5.076 -14.656 0.297 1.00 74.69 185 THR A C 1
ATOM 1464 O O . THR A 1 185 ? 4.337 -14.155 -0.545 1.00 74.69 185 THR A O 1
ATOM 1467 N N . THR A 1 186 ? 5.912 -13.929 1.035 1.00 65.88 186 THR A N 1
ATOM 1468 C CA . THR A 1 186 ? 5.992 -12.459 0.962 1.00 65.88 186 THR A CA 1
ATOM 1469 C C . THR A 1 186 ? 7.191 -11.958 0.162 1.00 65.88 186 THR A C 1
ATOM 1471 O O . THR A 1 186 ? 7.193 -10.798 -0.242 1.00 65.88 186 THR A O 1
ATOM 1474 N N . THR A 1 187 ? 8.174 -12.818 -0.114 1.00 62.69 187 THR A N 1
ATOM 1475 C CA . THR A 1 187 ? 9.379 -12.486 -0.877 1.00 62.69 187 THR A CA 1
ATOM 1476 C C . THR A 1 187 ? 9.381 -13.155 -2.248 1.00 62.69 187 THR A C 1
ATOM 1478 O O . THR A 1 187 ? 9.067 -14.343 -2.386 1.00 62.69 187 THR A O 1
ATOM 1481 N N . ASP A 1 188 ? 9.805 -12.392 -3.255 1.00 53.12 188 ASP A N 1
ATOM 1482 C CA . ASP A 1 188 ? 10.251 -12.923 -4.541 1.00 53.12 188 ASP A CA 1
ATOM 1483 C C . ASP A 1 188 ? 11.613 -13.592 -4.331 1.00 53.12 188 ASP A C 1
ATOM 1485 O O . ASP A 1 188 ? 12.662 -13.049 -4.667 1.00 53.12 188 ASP A O 1
ATOM 1489 N N . ALA A 1 189 ? 11.628 -14.759 -3.688 1.00 42.84 189 ALA A N 1
ATOM 1490 C CA . ALA A 1 189 ? 12.807 -15.608 -3.760 1.00 42.84 189 ALA A CA 1
ATOM 1491 C C . ALA A 1 189 ? 12.927 -16.089 -5.211 1.00 42.84 189 ALA A C 1
ATOM 1493 O O . ALA A 1 189 ? 12.043 -16.816 -5.683 1.00 42.84 189 ALA A O 1
ATOM 1494 N N . VAL A 1 190 ? 13.979 -15.609 -5.882 1.00 41.34 190 VAL A N 1
ATOM 1495 C CA . VAL A 1 190 ? 14.485 -16.115 -7.166 1.00 41.34 190 VAL A CA 1
ATOM 1496 C C . VAL A 1 190 ? 14.601 -17.635 -7.112 1.00 41.34 190 VAL A C 1
ATOM 1498 O O . VAL A 1 190 ? 15.074 -18.148 -6.071 1.00 41.34 190 VAL A O 1
#

pLDDT: mean 81.77, std 15.32, range [36.66, 97.88]

Solvent-accessible surface area (backbone atoms only — not comparable to full-atom values): 12432 Å² total; per-residue (Å²): 140,78,93,79,87,85,78,96,64,88,73,76,72,81,66,85,83,63,92,49,68,67,57,40,44,72,32,84,80,53,50,84,78,83,71,60,92,87,67,76,91,68,64,86,98,53,65,96,62,92,75,66,68,82,79,48,57,42,48,53,48,57,70,35,85,85,27,70,63,46,49,51,74,82,38,54,68,67,58,54,53,50,48,54,56,50,49,53,53,53,51,52,51,34,39,78,66,46,34,93,88,37,23,72,68,48,50,53,54,49,51,62,48,46,77,74,62,78,61,45,80,87,43,96,80,37,73,81,55,73,90,76,54,80,80,51,44,68,80,70,74,41,79,79,88,85,73,55,75,69,55,47,50,32,50,51,48,41,53,40,46,73,74,64,51,88,78,85,86,87,78,82,88,47,67,64,47,68,62,30,66,42,58,71,45,95,65,86,76,126

Radius of gyration: 24.5 Å; Cα contacts (8 Å, |Δi|>4): 104; chains: 1; bounding box: 55×59×55 Å